Protein AF-A0A7C4IRW7-F1 (afdb_monomer_lite)

Radius of gyration: 34.1 Å; chains: 1; bounding box: 91×68×127 Å

Secondary structure (DSSP, 8-state):
------------------------------PPPPPP------PPPPP------STTHHHHTTTT--S-S-S---------THHHHHHHHHHHTT---------B-PPPTTS-TTHHHHHHHHSB--HHHHHHHHHHHHHHHHTT--STTSEEEEEEES-SSTTTTHHHHHHHHHH---TTTT-EEEEE-SS-EEEEEETTT--EEEEEE-HHHHHHHHS--PPP--TT----HHHHHHHHHHHHHHHHHHHH--GGGSEEEEEEPPPPP---------

pLDDT: mean 70.92, std 27.17, range [29.5, 98.81]

Sequence (278 aa):
MAASLLGRSPRQKTADGGGRDSGLASARVRQPAWPCRARWFRRKPRSGRASFGFDWFVEVLRSNAKYDREASMRTLGLSTAAGWTVFFCGVCLLAGEAKLPDPHYDFEPNDPAWLKQAVQFHGHLGPWAAAGVRLGMAARDAAGTKGYFDLEAIVEGPFAQPPKSCFLDGVQVATGATWGKRNIEWKPADQIVVRVRNLRTGQVAEARPSDELIKLATSFKPKPKVSGAAESSAEEERHDEELEALARKIAHLPAESLGTVILLKPQGPSKNSDHNAR

Structure (mmCIF, N/CA/C/O backbone):
data_AF-A0A7C4IRW7-F1
#
_entry.id   AF-A0A7C4IRW7-F1
#
loop_
_atom_site.group_PDB
_atom_site.id
_atom_site.type_symbol
_atom_site.label_atom_id
_atom_site.label_alt_id
_atom_site.label_comp_id
_atom_site.label_asym_id
_atom_site.label_entity_id
_atom_site.label_seq_id
_atom_site.pdbx_PDB_ins_code
_atom_site.Cartn_x
_atom_site.Cartn_y
_atom_site.Cartn_z
_atom_site.occupancy
_atom_site.B_iso_or_equiv
_atom_site.auth_seq_id
_atom_site.auth_comp_id
_atom_site.auth_asym_id
_atom_site.auth_atom_id
_atom_site.pdbx_PDB_model_num
ATOM 1 N N . MET A 1 1 ? 48.554 40.039 61.291 1.00 38.84 1 MET A N 1
ATOM 2 C CA . MET A 1 1 ? 49.348 40.802 60.302 1.00 38.84 1 MET A CA 1
ATOM 3 C C . MET A 1 1 ? 48.592 40.737 58.980 1.00 38.84 1 MET A C 1
ATOM 5 O O . MET A 1 1 ? 48.296 39.636 58.551 1.00 38.84 1 MET A O 1
ATOM 9 N N . ALA A 1 2 ? 47.903 41.822 58.614 1.00 35.84 2 ALA A N 1
ATOM 10 C CA . ALA A 1 2 ? 48.324 42.815 57.603 1.00 35.84 2 ALA A CA 1
ATOM 11 C C . ALA A 1 2 ? 48.058 42.295 56.169 1.00 35.84 2 ALA A C 1
ATOM 13 O O . ALA A 1 2 ? 48.614 41.283 55.775 1.00 35.84 2 ALA A O 1
ATOM 14 N N . ALA A 1 3 ? 47.006 42.791 55.506 1.00 34.44 3 ALA A N 1
ATOM 15 C CA . ALA A 1 3 ? 47.013 43.936 54.572 1.00 34.44 3 ALA A CA 1
ATOM 16 C C . ALA A 1 3 ? 47.494 43.508 53.161 1.00 34.44 3 ALA A C 1
ATOM 18 O O . ALA A 1 3 ? 48.588 42.991 53.022 1.00 34.44 3 ALA A O 1
ATOM 19 N N . SER A 1 4 ? 46.640 43.488 52.129 1.00 34.62 4 SER A N 1
ATOM 20 C CA . SER A 1 4 ? 46.143 44.627 51.330 1.00 34.62 4 SER A CA 1
ATOM 21 C C . SER A 1 4 ? 47.058 44.949 50.130 1.00 34.62 4 SER A C 1
ATOM 23 O O . SER A 1 4 ? 48.182 45.377 50.351 1.00 34.62 4 SER A O 1
ATOM 25 N N . LEU A 1 5 ? 46.486 44.855 48.908 1.00 37.06 5 LEU A N 1
ATOM 26 C CA . LEU A 1 5 ? 46.692 45.758 47.743 1.00 37.06 5 LEU A CA 1
ATOM 27 C C . LEU A 1 5 ? 48.075 45.704 47.023 1.00 37.06 5 LEU A C 1
ATOM 29 O O . LEU A 1 5 ? 49.097 45.548 47.661 1.00 37.06 5 LEU A O 1
ATOM 33 N N . LEU A 1 6 ? 48.265 45.839 45.699 1.00 37.41 6 LEU A N 1
ATOM 34 C CA . LEU A 1 6 ? 47.516 46.412 44.569 1.00 37.41 6 LEU A CA 1
ATOM 35 C C . LEU A 1 6 ? 48.215 46.026 43.243 1.00 37.41 6 LEU A C 1
ATOM 37 O O . LEU A 1 6 ? 49.437 45.931 43.196 1.00 37.41 6 LEU A O 1
ATOM 41 N N . GLY A 1 7 ? 47.462 45.970 42.140 1.00 30.91 7 GLY A N 1
ATOM 42 C CA . GLY A 1 7 ? 48.000 46.057 40.775 1.00 30.91 7 GLY A CA 1
ATOM 43 C C . GLY A 1 7 ? 46.886 46.247 39.740 1.00 30.91 7 GLY A C 1
ATOM 44 O O . GLY A 1 7 ? 46.095 45.344 39.509 1.00 30.91 7 GLY A O 1
ATOM 45 N N . ARG A 1 8 ? 46.767 47.463 39.198 1.00 34.91 8 ARG A N 1
ATOM 46 C CA . ARG A 1 8 ? 45.608 48.040 38.485 1.00 34.91 8 ARG A CA 1
ATOM 47 C C . ARG A 1 8 ? 45.434 47.615 37.006 1.00 34.91 8 ARG A C 1
ATOM 49 O O . ARG A 1 8 ? 46.408 47.510 36.280 1.00 34.91 8 ARG A O 1
ATOM 56 N N . SER A 1 9 ? 44.150 47.511 36.619 1.00 35.94 9 SER A N 1
ATOM 57 C CA . SER A 1 9 ? 43.397 47.907 35.389 1.00 35.94 9 SER A CA 1
ATOM 58 C C . SER A 1 9 ? 44.135 48.528 34.171 1.00 35.94 9 SER A C 1
ATOM 60 O O . SER A 1 9 ? 45.099 49.263 34.364 1.00 35.94 9 SER A O 1
ATOM 62 N N . PRO A 1 10 ? 43.588 48.397 32.934 1.00 43.66 10 PRO A N 1
ATOM 63 C CA . PRO A 1 10 ? 42.504 49.307 32.523 1.00 43.66 10 PRO A CA 1
ATOM 64 C C . PRO A 1 10 ? 41.285 48.676 31.814 1.00 43.66 10 PRO A C 1
ATOM 66 O O . PRO A 1 10 ? 41.371 47.739 31.027 1.00 43.66 10 PRO A O 1
ATOM 69 N N . ARG A 1 11 ? 40.143 49.315 32.096 1.00 33.69 11 ARG A N 1
ATOM 70 C CA . ARG A 1 11 ? 38.853 49.342 31.384 1.00 33.69 11 ARG A CA 1
ATOM 71 C C . ARG A 1 11 ? 38.954 49.508 29.861 1.00 33.69 11 ARG A C 1
ATOM 73 O O . ARG A 1 11 ? 39.803 50.266 29.408 1.00 33.69 11 ARG A O 1
ATOM 80 N N . GLN A 1 12 ? 37.912 49.015 29.172 1.00 33.47 12 GLN A N 1
ATOM 81 C CA . GLN A 1 12 ? 37.085 49.629 28.094 1.00 33.47 12 GLN A CA 1
ATOM 82 C C . GLN A 1 12 ? 36.662 48.520 27.105 1.00 33.47 12 GLN A C 1
ATOM 84 O O . GLN A 1 12 ? 37.480 47.678 26.782 1.00 33.47 12 GLN A O 1
ATOM 89 N N . LYS A 1 13 ? 35.444 48.397 26.569 1.00 34.59 13 LYS A N 1
ATOM 90 C CA . LYS A 1 13 ? 34.237 49.232 26.483 1.00 34.59 13 LYS A CA 1
ATOM 91 C C . LYS A 1 13 ? 33.052 48.280 26.259 1.00 34.59 13 LYS A C 1
ATOM 93 O O . LYS A 1 13 ? 33.126 47.403 25.406 1.00 34.59 13 LYS A O 1
ATOM 98 N N . THR A 1 14 ? 31.959 48.496 26.977 1.00 34.53 14 THR A N 1
ATOM 99 C CA . THR A 1 14 ? 30.618 48.083 26.554 1.00 34.53 14 THR A CA 1
ATOM 100 C C . THR A 1 14 ? 30.161 49.015 25.434 1.00 34.53 14 THR A C 1
ATOM 102 O O . THR A 1 14 ? 30.273 50.234 25.580 1.00 34.53 14 THR A O 1
ATOM 105 N N . ALA A 1 15 ? 29.644 48.459 24.343 1.00 38.00 15 ALA A N 1
ATOM 106 C CA . ALA A 1 15 ? 28.883 49.197 23.347 1.00 38.00 15 ALA A CA 1
ATOM 107 C C . ALA A 1 15 ? 27.605 48.412 23.039 1.00 38.00 15 ALA A C 1
ATOM 109 O O . ALA A 1 15 ? 27.647 47.342 22.436 1.00 38.00 15 ALA A O 1
ATOM 110 N N . ASP A 1 16 ? 26.495 48.971 23.514 1.00 36.22 16 ASP A N 1
ATOM 111 C CA . ASP A 1 16 ? 25.171 48.831 22.922 1.00 36.22 16 ASP A CA 1
ATOM 112 C C . ASP A 1 16 ? 25.217 49.145 21.425 1.00 36.22 16 ASP A C 1
ATOM 114 O O . ASP A 1 16 ? 25.953 50.039 20.995 1.00 36.22 16 ASP A O 1
ATOM 118 N N . GLY A 1 17 ? 24.345 48.501 20.649 1.00 30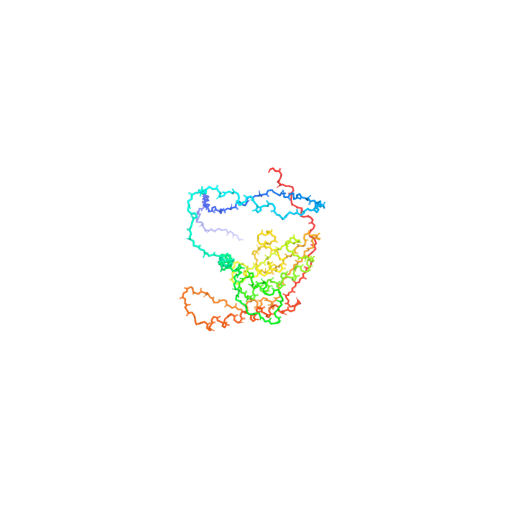.84 17 GLY A N 1
ATOM 119 C CA . GLY A 1 17 ? 23.967 49.053 19.354 1.00 30.84 17 GLY A CA 1
ATOM 120 C C . GLY A 1 17 ? 23.411 48.066 18.343 1.00 30.84 17 GLY A C 1
ATOM 121 O O . GLY A 1 17 ? 24.154 47.515 17.542 1.00 30.84 17 GLY A O 1
ATOM 122 N N . GLY A 1 18 ? 22.081 48.009 18.281 1.00 29.50 18 GLY A N 1
ATOM 123 C CA . GLY A 1 18 ? 21.389 48.194 17.006 1.00 29.50 18 GLY A CA 1
ATOM 124 C C . GLY A 1 18 ? 21.151 46.943 16.174 1.00 29.50 18 GLY A C 1
ATOM 125 O O . GLY A 1 18 ? 22.003 46.502 15.408 1.00 29.50 18 GLY A O 1
ATOM 126 N N . GLY A 1 19 ? 19.912 46.459 16.249 1.00 32.34 19 GLY A N 1
ATOM 127 C CA . GLY A 1 19 ? 19.370 45.499 15.307 1.00 32.34 19 GLY A CA 1
ATOM 128 C C . GLY A 1 19 ? 19.462 45.966 13.856 1.00 32.34 19 GLY A C 1
ATOM 129 O O . GLY A 1 19 ? 19.438 47.157 13.536 1.00 32.34 19 GLY A O 1
ATOM 130 N N . ARG A 1 20 ? 19.519 44.976 12.973 1.00 37.38 20 ARG A N 1
ATOM 131 C CA . ARG A 1 20 ? 19.019 45.073 11.609 1.00 37.38 20 ARG A CA 1
ATOM 132 C C . ARG A 1 20 ? 18.561 43.684 11.191 1.00 37.38 20 ARG A C 1
ATOM 134 O O . ARG A 1 20 ? 19.359 42.827 10.822 1.00 37.38 20 ARG A O 1
ATOM 141 N N . ASP A 1 21 ? 17.251 43.500 11.304 1.00 36.31 21 ASP A N 1
ATOM 142 C CA . ASP A 1 21 ? 16.498 42.466 10.615 1.00 36.31 21 ASP A CA 1
ATOM 143 C C . ASP A 1 21 ? 16.852 42.500 9.125 1.00 36.31 21 ASP A C 1
ATOM 145 O O . ASP A 1 21 ? 16.652 43.506 8.444 1.00 36.31 21 ASP A O 1
ATOM 149 N N . SER A 1 22 ? 17.368 41.389 8.609 1.00 41.16 22 SER A N 1
ATOM 150 C CA . SER A 1 22 ? 17.343 41.096 7.178 1.00 41.16 22 SER A CA 1
ATOM 151 C C . SER A 1 22 ? 16.442 39.885 6.987 1.00 41.16 22 SER A C 1
ATOM 153 O O . SER A 1 22 ? 16.838 38.728 7.107 1.00 41.16 22 SER A O 1
ATOM 155 N N . GLY A 1 23 ? 15.165 40.197 6.775 1.00 32.47 23 GLY A N 1
ATOM 156 C CA . GLY A 1 23 ? 14.131 39.233 6.459 1.00 32.47 23 GLY A CA 1
ATOM 157 C C . GLY A 1 23 ? 14.398 38.561 5.117 1.00 32.47 23 GLY A C 1
ATOM 158 O O . GLY A 1 23 ? 14.362 39.199 4.070 1.00 32.47 23 GLY A O 1
ATOM 159 N N . LEU A 1 24 ? 14.570 37.244 5.152 1.00 35.31 24 LEU A N 1
ATOM 160 C CA . LEU A 1 24 ? 14.193 36.372 4.049 1.00 35.31 24 LEU A CA 1
ATOM 161 C C . LEU A 1 24 ? 12.822 35.800 4.391 1.00 35.31 24 LEU A C 1
ATOM 163 O O . LEU A 1 24 ? 12.669 34.852 5.160 1.00 35.31 24 LEU A O 1
ATOM 167 N N . ALA A 1 25 ? 11.807 36.477 3.860 1.00 33.75 25 ALA A N 1
ATOM 168 C CA . ALA A 1 25 ? 10.415 36.097 3.964 1.00 33.75 25 ALA A CA 1
ATOM 169 C C . ALA A 1 25 ? 10.223 34.681 3.404 1.00 33.75 25 ALA A C 1
ATOM 171 O O . ALA A 1 25 ? 10.315 34.459 2.197 1.00 33.75 25 ALA A O 1
ATOM 172 N N . SER A 1 26 ? 9.914 33.714 4.274 1.00 39.00 26 SER A N 1
ATOM 173 C CA . SER A 1 26 ? 9.347 32.448 3.818 1.00 39.00 26 SER A CA 1
ATOM 174 C C . SER A 1 26 ? 7.994 32.774 3.186 1.00 39.00 26 SER A C 1
ATOM 176 O O . SER A 1 26 ? 7.069 33.198 3.891 1.00 39.00 26 SER A O 1
ATOM 178 N N . ALA A 1 27 ? 7.871 32.604 1.873 1.00 33.44 27 ALA A N 1
ATOM 179 C CA . ALA A 1 27 ? 6.597 32.674 1.177 1.00 33.44 27 ALA A CA 1
ATOM 180 C C . ALA A 1 27 ? 5.713 31.517 1.667 1.00 33.44 27 ALA A C 1
ATOM 182 O O . ALA A 1 27 ? 5.714 30.410 1.136 1.00 33.44 27 ALA A O 1
ATOM 183 N N . ARG A 1 28 ? 4.985 31.768 2.756 1.00 33.44 28 ARG A N 1
ATOM 184 C CA . ARG A 1 28 ? 3.982 30.869 3.309 1.00 33.44 28 ARG A CA 1
ATOM 185 C C . ARG A 1 28 ? 2.784 30.934 2.366 1.00 33.44 28 ARG A C 1
ATOM 187 O O . ARG A 1 28 ? 1.946 31.824 2.490 1.00 33.44 28 ARG A O 1
ATOM 194 N N . VAL A 1 29 ? 2.733 30.027 1.391 1.00 33.06 29 VAL A N 1
ATOM 195 C CA . VAL A 1 29 ? 1.563 29.855 0.521 1.00 33.06 29 VAL A CA 1
ATOM 196 C C . VAL A 1 29 ? 0.383 29.482 1.418 1.00 33.06 29 VAL A C 1
ATOM 198 O O . VAL A 1 29 ? 0.291 28.366 1.928 1.00 33.06 29 VAL A O 1
ATOM 201 N N . ARG A 1 30 ? -0.496 30.453 1.678 1.00 33.44 30 ARG A N 1
ATOM 202 C CA . ARG A 1 30 ? -1.760 30.225 2.377 1.00 33.44 30 ARG A CA 1
ATOM 203 C C . ARG A 1 30 ? -2.659 29.408 1.452 1.00 33.44 30 ARG A C 1
ATOM 205 O O . ARG A 1 30 ? -3.129 29.915 0.440 1.00 33.44 30 ARG A O 1
ATOM 212 N N . GLN A 1 31 ? -2.883 28.149 1.809 1.00 38.34 31 GLN A N 1
ATOM 213 C CA . GLN A 1 31 ? -3.947 27.325 1.238 1.00 38.34 31 GLN A CA 1
ATOM 214 C C . GLN A 1 31 ? -5.297 28.007 1.541 1.00 38.34 31 GLN A C 1
ATOM 216 O O . GLN A 1 31 ? -5.554 28.314 2.710 1.00 38.34 31 GLN A O 1
ATOM 221 N N . PRO A 1 32 ? -6.158 28.285 0.547 1.00 33.59 32 PRO A N 1
ATOM 222 C CA . PRO A 1 32 ? -7.489 28.808 0.821 1.00 33.59 32 PRO A CA 1
ATOM 223 C C . PRO A 1 32 ? -8.333 27.743 1.531 1.00 33.59 32 PRO A C 1
ATOM 225 O O . PRO A 1 32 ? -8.463 26.612 1.060 1.00 33.59 32 PRO A O 1
ATOM 228 N N . ALA A 1 33 ? -8.911 28.114 2.674 1.00 33.56 33 ALA A N 1
ATOM 229 C CA . ALA A 1 33 ? -9.937 27.329 3.344 1.00 33.56 33 ALA A CA 1
ATOM 230 C C . ALA A 1 33 ? -11.210 27.352 2.485 1.00 33.56 33 ALA A C 1
ATOM 232 O O . ALA A 1 33 ? -11.785 28.415 2.255 1.00 33.56 33 ALA A O 1
ATOM 233 N N . TRP A 1 34 ? -11.642 26.188 2.003 1.00 37.38 34 TRP A N 1
ATOM 234 C CA . TRP A 1 34 ? -12.906 26.043 1.280 1.00 37.38 34 TRP A CA 1
ATOM 235 C C . TRP A 1 34 ? -13.983 25.512 2.231 1.00 37.38 34 TRP A C 1
ATOM 237 O O . TRP A 1 34 ? -13.738 24.520 2.922 1.00 37.38 34 TRP A O 1
ATOM 247 N N . PRO A 1 35 ? -15.174 26.133 2.291 1.00 32.69 35 PRO A N 1
ATOM 248 C CA . PRO A 1 35 ? -16.221 25.700 3.201 1.00 32.69 35 PRO A CA 1
ATOM 249 C C . PRO A 1 35 ? -16.811 24.342 2.793 1.00 32.69 35 PRO A C 1
ATOM 251 O O . PRO A 1 35 ? -17.196 24.102 1.648 1.00 32.69 35 PRO A O 1
ATOM 254 N N . CYS A 1 36 ? -16.924 23.460 3.786 1.00 35.06 36 CYS A N 1
ATOM 255 C CA . CYS A 1 36 ? -17.686 22.220 3.743 1.00 35.06 36 CYS A CA 1
ATOM 256 C C . CYS A 1 36 ? -19.170 22.477 3.432 1.00 35.06 36 CYS A C 1
ATOM 258 O O . CYS A 1 36 ? -19.813 23.238 4.155 1.00 35.06 36 CYS A O 1
ATOM 260 N N . ARG A 1 37 ? -19.722 21.752 2.444 1.00 33.22 37 ARG A N 1
ATOM 261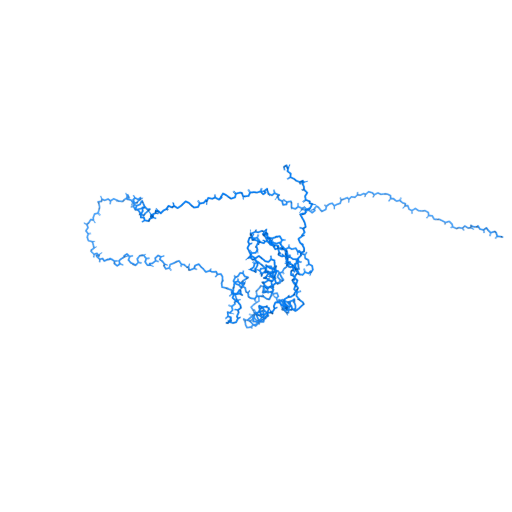 C CA . ARG A 1 37 ? -21.024 21.031 2.460 1.00 33.22 37 ARG A CA 1
ATOM 262 C C . ARG A 1 37 ? -21.490 20.761 1.023 1.00 33.22 37 ARG A C 1
ATOM 264 O O . ARG A 1 37 ? -22.212 21.557 0.436 1.00 33.22 37 ARG A O 1
ATOM 271 N N . ALA A 1 38 ? -21.176 19.584 0.484 1.00 32.22 38 ALA A N 1
ATOM 272 C CA . ALA A 1 38 ? -21.924 19.039 -0.649 1.00 32.22 38 ALA A CA 1
ATOM 273 C C . ALA A 1 38 ? -23.075 18.180 -0.103 1.00 32.22 38 ALA A C 1
ATOM 275 O O . ALA A 1 38 ? -22.904 17.014 0.253 1.00 32.22 38 ALA A O 1
ATOM 276 N N . ARG A 1 39 ? -24.259 18.787 0.029 1.00 31.03 39 ARG A N 1
ATOM 277 C CA . ARG A 1 39 ? -25.505 18.086 0.358 1.00 31.03 39 ARG A CA 1
ATOM 278 C C . ARG A 1 39 ? -26.020 17.425 -0.920 1.00 31.03 39 ARG A C 1
ATOM 280 O O . ARG A 1 39 ? -26.739 18.048 -1.692 1.00 31.03 39 ARG A O 1
ATOM 287 N N . TRP A 1 40 ? -25.635 16.177 -1.166 1.00 32.75 40 TRP A N 1
ATOM 288 C CA . TRP A 1 40 ? -26.143 15.435 -2.319 1.00 32.75 40 TRP A CA 1
ATOM 289 C C . TRP A 1 40 ? -27.613 15.059 -2.105 1.00 32.75 40 TRP A C 1
ATOM 291 O O . TRP A 1 40 ? -27.973 14.357 -1.157 1.00 32.75 40 TRP A O 1
ATOM 301 N N . PHE A 1 41 ? -28.471 15.559 -2.995 1.00 30.97 41 PHE A N 1
ATOM 302 C CA . PHE A 1 41 ? -29.880 15.195 -3.088 1.00 30.97 41 PHE A CA 1
ATOM 303 C C . PHE A 1 41 ? -30.015 13.686 -3.344 1.00 30.97 41 PHE A C 1
ATOM 305 O O . PHE A 1 41 ? -29.703 13.194 -4.426 1.00 30.97 41 PHE A O 1
ATOM 312 N N . ARG A 1 42 ? -30.555 12.946 -2.368 1.00 32.94 42 ARG A N 1
ATOM 313 C CA . ARG A 1 42 ? -31.159 11.630 -2.617 1.00 32.94 42 ARG A CA 1
ATOM 314 C C . ARG A 1 42 ? -32.412 11.834 -3.472 1.00 32.94 42 ARG A C 1
ATOM 316 O O . ARG A 1 42 ? -33.449 12.230 -2.945 1.00 32.94 42 ARG A O 1
ATOM 323 N N . ARG A 1 43 ? -32.361 11.512 -4.765 1.00 32.66 43 ARG A N 1
ATOM 324 C CA . ARG A 1 43 ? -33.575 11.157 -5.517 1.00 32.66 43 ARG A CA 1
ATOM 325 C C . ARG A 1 43 ? -33.758 9.641 -5.443 1.00 32.66 43 ARG A C 1
ATOM 327 O O . ARG A 1 43 ? -32.901 8.889 -5.891 1.00 32.66 43 ARG A O 1
ATOM 334 N N . LYS A 1 44 ? -34.863 9.199 -4.830 1.00 33.88 44 LYS A N 1
ATOM 335 C CA . LYS A 1 44 ? -35.333 7.807 -4.920 1.00 33.88 44 LYS A CA 1
ATOM 336 C C . LYS A 1 44 ? -35.678 7.487 -6.384 1.00 33.88 44 LYS A C 1
ATOM 338 O O . LYS A 1 44 ? -36.254 8.356 -7.043 1.00 33.88 44 LYS A O 1
ATOM 343 N N . PRO A 1 45 ? -35.428 6.264 -6.877 1.00 33.72 45 PRO A N 1
ATOM 344 C CA . PRO A 1 45 ? -35.977 5.842 -8.155 1.00 33.72 45 PRO A CA 1
ATOM 345 C C . PRO A 1 45 ? -37.494 5.663 -8.008 1.00 33.72 45 PRO A C 1
ATOM 347 O O . PRO A 1 45 ? -37.966 4.941 -7.128 1.00 33.72 45 PRO A O 1
ATOM 350 N N . ARG A 1 46 ? -38.266 6.354 -8.852 1.00 33.50 46 ARG A N 1
ATOM 351 C CA . ARG A 1 46 ? -39.676 6.036 -9.090 1.00 33.50 46 ARG A CA 1
ATOM 352 C C . ARG A 1 46 ? -39.716 4.933 -10.143 1.00 33.50 46 ARG A C 1
ATOM 354 O O . ARG A 1 46 ? -39.148 5.084 -11.218 1.00 33.50 46 ARG A O 1
ATOM 361 N N . SER A 1 47 ? -40.374 3.832 -9.810 1.00 43.81 47 SER A N 1
ATOM 362 C CA . SER A 1 47 ? -40.716 2.754 -10.730 1.00 43.81 47 SER A CA 1
ATOM 363 C C . SER A 1 47 ? -41.568 3.292 -11.882 1.00 43.81 47 SER A C 1
ATOM 365 O O . SER A 1 47 ? -42.651 3.826 -11.648 1.00 43.81 47 SER A O 1
ATOM 367 N N . GLY A 1 48 ? -41.087 3.134 -13.111 1.00 33.91 48 GLY A N 1
ATOM 368 C CA . GLY A 1 48 ? -41.805 3.493 -14.329 1.00 33.91 48 GLY A CA 1
ATOM 369 C C . GLY A 1 48 ? -41.152 2.809 -15.521 1.00 33.91 48 GLY A C 1
ATOM 370 O O . GLY A 1 48 ? -40.059 3.177 -15.933 1.00 33.91 48 GLY A O 1
ATOM 371 N N . ARG A 1 49 ? -41.801 1.761 -16.020 1.00 42.12 49 ARG A N 1
ATOM 372 C CA . ARG A 1 49 ? -41.429 1.018 -17.224 1.00 42.12 49 ARG A CA 1
ATOM 373 C C . ARG A 1 49 ? -41.809 1.893 -18.428 1.00 42.12 49 ARG A C 1
ATOM 375 O O . ARG A 1 49 ? -42.987 2.202 -18.564 1.00 42.12 49 ARG A O 1
ATOM 382 N N . ALA A 1 50 ? -40.859 2.304 -19.265 1.00 35.03 50 ALA A N 1
ATOM 383 C CA . ALA A 1 50 ? -41.162 2.914 -20.562 1.00 35.03 50 ALA A CA 1
ATOM 384 C C . ALA A 1 50 ? -40.012 2.679 -21.548 1.00 35.03 50 ALA A C 1
ATOM 386 O O . ALA A 1 50 ? -38.891 3.144 -21.359 1.00 35.03 50 ALA A O 1
ATOM 387 N N . SER A 1 51 ? -40.325 1.904 -22.577 1.00 44.56 51 SER A N 1
ATOM 388 C CA . SER A 1 51 ? -39.528 1.628 -23.763 1.00 44.56 51 SER A CA 1
ATOM 389 C C . SER A 1 51 ? -39.201 2.935 -24.490 1.00 44.56 51 SER A C 1
ATOM 391 O O . SER A 1 51 ? -40.121 3.647 -24.874 1.00 44.56 51 SER A O 1
ATOM 393 N N . PHE A 1 52 ? -37.925 3.256 -24.700 1.00 35.66 52 PHE A N 1
ATOM 394 C CA . PHE A 1 52 ? -37.523 4.377 -25.558 1.00 35.66 52 PHE A CA 1
ATOM 395 C C . PHE A 1 52 ? -36.297 3.986 -26.381 1.00 35.66 52 PHE A C 1
ATOM 397 O O . PHE A 1 52 ? -35.150 4.242 -26.028 1.00 35.66 52 PHE A O 1
ATOM 404 N N . GLY A 1 53 ? -36.576 3.315 -27.490 1.00 43.31 53 GLY A N 1
ATOM 405 C CA . GLY A 1 53 ? -35.659 3.101 -28.593 1.00 43.31 53 GLY A CA 1
ATOM 406 C C . GLY A 1 53 ? -36.499 3.070 -29.857 1.00 43.31 53 GLY A C 1
ATOM 407 O O . GLY A 1 53 ? -37.070 2.029 -30.138 1.00 43.31 53 GLY A O 1
ATOM 408 N N . PHE A 1 54 ? -36.649 4.219 -30.528 1.00 40.78 54 PHE A N 1
ATOM 409 C CA . PHE A 1 54 ? -36.862 4.321 -31.985 1.00 40.78 54 PHE A CA 1
ATOM 410 C C . PHE A 1 54 ? -36.957 5.773 -32.499 1.00 40.78 54 PHE A C 1
ATOM 412 O O . PHE A 1 54 ? -36.645 6.012 -33.660 1.00 40.78 54 PHE A O 1
ATOM 419 N N . ASP A 1 55 ? -37.297 6.760 -31.662 1.00 41.06 55 ASP A N 1
ATOM 420 C CA . ASP A 1 55 ? -37.658 8.100 -32.173 1.00 41.06 55 ASP A CA 1
ATOM 421 C C . ASP A 1 55 ? -36.513 9.112 -32.348 1.00 41.06 55 ASP A C 1
ATOM 423 O O . ASP A 1 55 ? -36.708 10.145 -32.977 1.00 41.06 55 ASP A O 1
ATOM 427 N N . TRP A 1 56 ? -35.289 8.833 -31.886 1.00 37.38 56 TRP A N 1
ATOM 428 C CA . TRP A 1 56 ? -34.164 9.761 -32.109 1.00 37.38 56 TRP A CA 1
ATOM 429 C C . TRP A 1 56 ? -33.511 9.609 -33.499 1.00 37.38 56 TRP A C 1
ATOM 431 O O . TRP A 1 56 ? -32.829 10.511 -33.979 1.00 37.38 56 TRP A O 1
ATOM 441 N N . PHE A 1 57 ? -33.734 8.483 -34.184 1.00 35.84 57 PHE A N 1
ATOM 442 C CA . PHE A 1 57 ? -33.039 8.163 -35.438 1.00 35.84 57 PHE A CA 1
ATOM 443 C C . PHE A 1 57 ? -33.705 8.767 -36.690 1.00 35.84 57 PHE A C 1
ATOM 445 O O . PHE A 1 57 ? -33.059 8.933 -37.723 1.00 35.84 57 PHE A O 1
ATOM 452 N N . VAL A 1 58 ? -34.984 9.149 -36.614 1.00 46.78 58 VAL A N 1
ATOM 453 C CA . VAL A 1 58 ? -35.745 9.656 -37.774 1.00 46.78 58 VAL A CA 1
ATOM 454 C C . VAL A 1 58 ? -35.529 11.161 -38.008 1.00 46.78 58 VAL A C 1
ATOM 456 O O . VAL A 1 58 ? -35.708 11.648 -39.125 1.00 46.78 58 VAL A O 1
ATOM 459 N N . GLU A 1 59 ? -35.077 11.910 -37.000 1.00 37.62 59 GLU A N 1
ATOM 460 C CA . GLU A 1 59 ? -34.955 13.374 -37.079 1.00 37.62 59 GLU A CA 1
ATOM 461 C C . GLU A 1 59 ? -33.623 13.848 -37.690 1.00 37.62 59 GLU A C 1
ATOM 463 O O . GLU A 1 59 ? -33.576 14.870 -38.374 1.00 37.62 59 GLU A O 1
ATOM 468 N N . VAL A 1 60 ? -32.556 13.048 -37.582 1.00 45.47 60 VAL A N 1
ATOM 469 C CA . VAL A 1 60 ? -31.256 13.338 -38.223 1.00 45.47 60 VAL A CA 1
ATOM 470 C C . VAL A 1 60 ? -31.299 13.114 -39.743 1.00 45.47 60 VAL A C 1
ATOM 472 O O . VAL A 1 60 ? -30.591 13.788 -40.490 1.00 45.47 60 VAL A O 1
ATOM 475 N N . LEU A 1 61 ? -32.196 12.254 -40.237 1.00 40.78 61 LEU A N 1
ATOM 476 C CA . LEU A 1 61 ? -32.360 11.996 -41.675 1.00 40.78 61 LEU A CA 1
ATOM 477 C C . LEU A 1 61 ? -33.191 13.061 -42.413 1.00 40.78 61 LEU A C 1
ATOM 479 O O . LEU A 1 61 ? -33.251 13.040 -43.641 1.00 40.78 61 LEU A O 1
ATOM 483 N N . ARG A 1 62 ? -33.804 14.021 -41.704 1.00 42.34 62 ARG A N 1
ATOM 484 C CA . ARG A 1 62 ? -34.578 15.115 -42.323 1.00 42.34 62 ARG A CA 1
ATOM 485 C C . ARG A 1 62 ? -33.795 16.411 -42.543 1.00 42.34 62 ARG A C 1
ATOM 487 O O . ARG A 1 62 ? -34.296 17.282 -43.246 1.00 42.34 62 ARG A O 1
ATOM 494 N N . SER A 1 63 ? -32.571 16.537 -42.024 1.00 43.12 63 SER A N 1
ATOM 495 C CA . SER A 1 63 ? -31.847 17.822 -42.026 1.00 43.12 63 SER A CA 1
ATOM 496 C C . SER A 1 63 ? -30.786 18.003 -43.123 1.00 43.12 63 SER A C 1
ATOM 498 O O . SER A 1 63 ? -30.016 18.951 -43.065 1.00 43.12 63 SER A O 1
ATOM 500 N N . ASN A 1 64 ? -30.747 17.150 -44.156 1.00 38.88 64 ASN A N 1
ATOM 501 C CA . ASN A 1 64 ? -29.847 17.332 -45.312 1.00 38.88 64 ASN A CA 1
ATOM 502 C C . ASN A 1 64 ? -30.535 17.107 -46.672 1.00 38.88 64 ASN A C 1
ATOM 504 O O . ASN A 1 64 ? -29.933 16.622 -47.625 1.00 38.88 64 ASN A O 1
ATOM 508 N N . ALA A 1 65 ? -31.806 17.496 -46.788 1.00 41.62 65 ALA A N 1
ATOM 509 C CA . ALA A 1 65 ? -32.528 17.518 -48.060 1.00 41.62 65 ALA A CA 1
ATOM 510 C C . ALA A 1 65 ? -32.631 18.951 -48.612 1.00 41.62 65 ALA A C 1
ATOM 512 O O . ALA A 1 65 ? -33.703 19.547 -48.670 1.00 41.62 65 ALA A O 1
ATOM 513 N N . LYS A 1 66 ? -31.492 19.507 -49.027 1.00 40.59 66 LYS A N 1
ATOM 514 C CA . LYS A 1 66 ? -31.427 20.553 -50.057 1.00 40.59 66 LYS A CA 1
ATOM 515 C C . LYS A 1 66 ? -30.346 20.158 -51.053 1.00 40.59 66 LYS A C 1
ATOM 517 O O . LYS A 1 66 ? -29.249 20.702 -51.046 1.00 40.59 66 LYS A O 1
ATOM 522 N N . TYR A 1 67 ? -30.661 19.173 -51.881 1.00 36.03 67 TYR A N 1
ATOM 523 C CA . TYR A 1 67 ? -29.995 19.017 -53.162 1.00 36.03 67 TYR A CA 1
ATOM 524 C C . TYR A 1 67 ? -31.023 18.590 -54.203 1.00 36.03 67 TYR A C 1
ATOM 526 O O . TYR A 1 67 ? -31.947 17.826 -53.921 1.00 36.03 67 TYR A O 1
ATOM 534 N N . ASP A 1 68 ? -30.879 19.219 -55.353 1.00 35.12 68 ASP A N 1
ATOM 535 C CA . ASP A 1 68 ? -31.844 19.422 -56.419 1.00 35.12 68 ASP A CA 1
ATOM 536 C C . ASP A 1 68 ? -32.475 18.121 -56.954 1.00 35.12 68 ASP A C 1
ATOM 538 O O . ASP A 1 68 ? -31.776 17.182 -57.342 1.00 35.12 68 ASP A O 1
ATOM 542 N N . ARG A 1 69 ? -33.812 18.065 -56.985 1.00 39.00 69 ARG A N 1
ATOM 543 C CA . ARG A 1 69 ? -34.569 17.056 -57.738 1.00 39.00 69 ARG A CA 1
ATOM 544 C C . ARG A 1 69 ? -34.803 17.641 -59.125 1.00 39.00 69 ARG A C 1
ATOM 546 O O . ARG A 1 69 ? -35.790 18.338 -59.285 1.00 39.00 69 ARG A O 1
ATOM 553 N N . GLU A 1 70 ? -33.918 17.332 -60.072 1.00 39.03 70 GLU A N 1
ATOM 554 C CA . GLU A 1 70 ? -34.179 17.196 -61.522 1.00 39.03 70 GLU A CA 1
ATOM 555 C C . GLU A 1 70 ? -32.880 17.364 -62.324 1.00 39.03 70 GLU A C 1
ATOM 557 O O . GLU A 1 70 ? -32.659 18.347 -63.021 1.00 39.03 70 GLU A O 1
ATOM 562 N N . ALA A 1 71 ? -32.006 16.359 -62.281 1.00 34.12 71 ALA A N 1
ATOM 563 C CA . ALA A 1 71 ? -31.021 16.179 -63.341 1.00 34.12 71 ALA A CA 1
ATOM 564 C C . ALA A 1 71 ? -30.696 14.694 -63.512 1.00 34.12 71 ALA A C 1
ATOM 566 O O . ALA A 1 71 ? -30.002 14.079 -62.711 1.00 34.12 71 ALA A O 1
ATOM 567 N N . SER A 1 72 ? -31.201 14.144 -64.615 1.00 35.25 72 SER A N 1
ATOM 568 C CA . SER A 1 72 ? -30.678 12.955 -65.285 1.00 35.25 72 SER A CA 1
ATOM 569 C C . SER A 1 72 ? -30.780 11.618 -64.536 1.00 35.25 72 SER A C 1
ATOM 571 O O . SER A 1 72 ? -29.801 10.989 -64.142 1.00 35.25 72 SER A O 1
ATOM 573 N N . MET A 1 73 ? -32.003 11.082 -64.490 1.00 38.19 73 MET A N 1
ATOM 574 C CA . MET A 1 73 ? -32.171 9.639 -64.659 1.00 38.19 73 MET A CA 1
ATOM 575 C C . MET A 1 73 ? -31.681 9.261 -66.059 1.00 38.19 73 MET A C 1
ATOM 577 O O . MET A 1 73 ? -32.387 9.530 -67.030 1.00 38.19 73 MET A O 1
ATOM 581 N N . ARG A 1 74 ? -30.511 8.625 -66.157 1.00 43.75 74 ARG A N 1
ATOM 582 C CA . ARG A 1 74 ? -30.219 7.511 -67.079 1.00 43.75 74 ARG A CA 1
ATOM 583 C C . ARG A 1 74 ? -28.774 7.042 -66.903 1.00 43.75 74 ARG A C 1
ATOM 585 O O . ARG A 1 74 ? -27.863 7.839 -66.744 1.00 43.75 74 ARG A O 1
ATOM 592 N N . THR A 1 75 ? -28.634 5.719 -66.971 1.00 43.47 75 THR A N 1
ATOM 593 C CA . THR A 1 75 ? -27.400 4.933 -67.127 1.00 43.47 75 THR A CA 1
ATOM 594 C C . THR A 1 75 ? -26.401 4.963 -65.973 1.00 43.47 75 THR A C 1
ATOM 596 O O . THR A 1 75 ? -25.453 5.734 -65.974 1.00 43.47 75 THR A O 1
ATOM 599 N N . LEU A 1 76 ? -26.558 4.020 -65.044 1.00 38.19 76 LEU A N 1
ATOM 600 C CA . LEU A 1 76 ? -25.628 2.894 -64.878 1.00 38.19 76 LEU A CA 1
ATOM 601 C C . LEU A 1 76 ? -26.225 1.959 -63.824 1.00 38.19 76 LEU A C 1
ATOM 603 O O . LEU A 1 76 ? -26.328 2.287 -62.645 1.00 38.19 76 LEU A O 1
ATOM 607 N N . GLY A 1 77 ? -26.709 0.810 -64.287 1.00 46.03 77 GLY A N 1
ATOM 608 C CA . GLY A 1 77 ? -27.244 -0.221 -63.418 1.00 46.03 77 GLY A CA 1
ATOM 609 C C . GLY A 1 77 ? -26.127 -0.853 -62.604 1.00 46.03 77 GLY A C 1
ATOM 610 O O . GLY A 1 77 ? -25.356 -1.630 -63.144 1.00 46.03 77 GLY A O 1
ATOM 611 N N . LEU A 1 78 ? -26.090 -0.579 -61.305 1.00 39.44 78 LEU A N 1
ATOM 612 C CA . LEU A 1 78 ? -25.529 -1.501 -60.327 1.00 39.44 78 LEU A CA 1
ATOM 613 C C . LEU A 1 78 ? -26.543 -1.676 -59.196 1.00 39.44 78 LEU A C 1
ATOM 615 O O . LEU A 1 78 ? -26.556 -0.979 -58.187 1.00 39.44 78 LEU A O 1
ATOM 619 N N . SER A 1 79 ? -27.420 -2.652 -59.416 1.00 51.50 79 SER A N 1
ATOM 620 C CA . SER A 1 79 ? -27.964 -3.467 -58.339 1.00 51.50 79 SER A CA 1
ATOM 621 C C . SER A 1 79 ? -26.790 -4.060 -57.563 1.00 51.50 79 SER A C 1
ATOM 623 O O . SER A 1 79 ? -25.909 -4.666 -58.167 1.00 51.50 79 SER A O 1
ATOM 625 N N . THR A 1 80 ? -26.741 -3.851 -56.251 1.00 45.72 80 THR A N 1
ATOM 626 C CA . THR A 1 80 ? -26.422 -4.883 -55.253 1.00 45.72 80 THR A CA 1
ATOM 627 C C . THR A 1 80 ? -26.339 -4.239 -53.874 1.00 45.72 80 THR A C 1
ATOM 629 O O . THR A 1 80 ? -25.663 -3.237 -53.652 1.00 45.72 80 THR A O 1
ATOM 632 N N . ALA A 1 81 ? -26.974 -4.890 -52.905 1.00 49.84 81 ALA A N 1
ATOM 633 C CA . ALA A 1 81 ? -26.837 -4.630 -51.475 1.00 49.84 81 ALA A CA 1
ATOM 634 C C . ALA A 1 81 ? -25.381 -4.744 -50.945 1.00 49.84 81 ALA A C 1
ATOM 636 O O . ALA A 1 81 ? -25.146 -4.535 -49.761 1.00 49.84 81 ALA A O 1
ATOM 637 N N . ALA A 1 82 ? -24.403 -5.039 -51.809 1.00 48.19 82 ALA A N 1
ATOM 638 C CA . ALA A 1 82 ? -22.988 -5.192 -51.489 1.00 48.19 82 ALA A CA 1
ATOM 639 C C . ALA A 1 82 ? -22.241 -3.855 -51.310 1.00 48.19 82 ALA A C 1
ATOM 641 O O . ALA A 1 82 ? -21.236 -3.809 -50.605 1.00 48.19 82 ALA A O 1
ATOM 642 N N . GLY A 1 83 ? -22.727 -2.751 -51.893 1.00 42.94 83 GLY A N 1
ATOM 643 C CA . GLY A 1 83 ? -22.049 -1.447 -51.799 1.00 42.94 83 GLY A CA 1
ATOM 644 C C . GLY A 1 83 ? -22.103 -0.805 -50.406 1.00 42.94 83 GLY A C 1
ATOM 645 O O . GLY A 1 83 ? -21.202 -0.064 -50.024 1.00 42.94 83 GLY A O 1
ATOM 646 N N . TRP A 1 84 ? -23.130 -1.125 -49.612 1.00 45.66 84 TRP A N 1
ATOM 647 C CA . TRP A 1 84 ? -23.304 -0.568 -48.265 1.00 45.66 84 TRP A CA 1
ATOM 648 C C . TRP A 1 84 ? -22.575 -1.386 -47.193 1.00 45.66 84 TRP A C 1
ATOM 650 O O . TRP A 1 84 ? -22.160 -0.830 -46.177 1.00 45.66 84 TRP A O 1
ATOM 660 N N . THR A 1 85 ? -22.344 -2.681 -47.431 1.00 47.00 85 THR A N 1
ATOM 661 C CA . THR A 1 85 ? -21.595 -3.548 -46.507 1.00 47.00 85 THR A CA 1
ATOM 662 C C . THR A 1 85 ? -20.115 -3.166 -46.450 1.00 47.00 85 THR A C 1
ATOM 664 O O . THR A 1 85 ? -19.520 -3.183 -45.377 1.00 47.00 85 THR A O 1
ATOM 667 N N . VAL A 1 86 ? -19.527 -2.740 -47.574 1.00 48.75 86 VAL A N 1
ATOM 668 C CA . VAL A 1 86 ? -18.114 -2.326 -47.626 1.00 48.75 86 VAL A CA 1
ATOM 669 C C . VAL A 1 86 ? -17.904 -0.944 -46.987 1.00 48.75 86 VAL A C 1
ATOM 671 O O . VAL A 1 86 ? -16.897 -0.730 -46.315 1.00 48.75 86 VAL A O 1
ATOM 674 N N . PHE A 1 87 ? -18.875 -0.028 -47.093 1.00 43.91 87 PHE A N 1
ATOM 675 C CA . PHE A 1 87 ? -18.755 1.314 -46.504 1.00 43.91 87 PHE A CA 1
ATOM 676 C C . PHE A 1 87 ? -18.966 1.325 -44.978 1.00 43.91 87 PHE A C 1
ATOM 678 O O . PHE A 1 87 ? -18.274 2.053 -44.270 1.00 43.91 87 PHE A O 1
ATOM 685 N N . PHE A 1 88 ? -19.852 0.475 -44.443 1.00 43.84 88 PHE A N 1
ATOM 686 C CA . PHE A 1 88 ? -20.028 0.340 -42.988 1.00 43.84 88 PHE A CA 1
ATOM 687 C C . PHE A 1 88 ? -18.928 -0.495 -42.313 1.00 43.84 88 PHE A C 1
ATOM 689 O O . PHE A 1 88 ? -18.629 -0.269 -41.144 1.00 43.84 88 PHE A O 1
ATOM 696 N N . CYS A 1 89 ? -18.285 -1.421 -43.033 1.00 46.19 89 CYS A N 1
ATOM 697 C CA . CYS A 1 89 ? -17.175 -2.210 -42.489 1.00 46.19 89 CYS A CA 1
ATOM 698 C C . CYS A 1 89 ? -15.859 -1.405 -42.424 1.00 46.19 89 CYS A C 1
ATOM 700 O O . CYS A 1 89 ? -15.076 -1.581 -41.492 1.00 46.19 89 CYS A O 1
ATOM 702 N N . GLY A 1 90 ? -15.647 -0.455 -43.347 1.00 43.00 90 GLY A N 1
ATOM 703 C CA . GLY A 1 90 ? -14.446 0.392 -43.375 1.00 43.00 90 GLY A CA 1
ATOM 704 C C . GLY A 1 90 ? -14.350 1.425 -42.243 1.00 43.00 90 GLY A C 1
ATOM 705 O O . GLY A 1 90 ? -13.248 1.760 -41.818 1.00 43.00 90 GLY A O 1
ATOM 706 N N . VAL A 1 91 ? -15.479 1.902 -41.705 1.00 48.56 91 VAL A N 1
ATOM 707 C CA . VAL A 1 91 ? -15.491 2.897 -40.610 1.00 48.56 91 VAL A CA 1
ATOM 708 C C . VAL A 1 91 ? -15.218 2.261 -39.237 1.00 48.56 91 VAL A C 1
ATOM 710 O O . VAL A 1 91 ? -14.714 2.933 -38.340 1.00 48.56 91 VAL A O 1
ATOM 713 N N . CYS A 1 92 ? -15.472 0.960 -39.062 1.00 47.81 92 CYS A N 1
ATOM 714 C CA . CYS A 1 92 ? -15.224 0.265 -37.791 1.00 47.81 92 CYS A CA 1
ATOM 715 C C . CYS A 1 92 ? -13.759 -0.161 -37.578 1.00 47.81 92 CYS A C 1
ATOM 717 O O . CYS A 1 92 ? -13.376 -0.428 -36.444 1.00 47.81 92 CYS A O 1
ATOM 719 N N . LEU A 1 93 ? -12.933 -0.204 -38.628 1.00 48.09 93 LEU A N 1
ATOM 720 C CA . LEU A 1 93 ? -11.553 -0.719 -38.571 1.00 48.09 93 LEU A CA 1
ATOM 721 C C . LEU A 1 93 ? -10.493 0.305 -38.125 1.00 48.09 93 LEU A C 1
ATOM 723 O O . LEU A 1 93 ? -9.324 -0.048 -38.004 1.00 48.09 93 LEU A O 1
ATOM 727 N N . LEU A 1 94 ? -10.878 1.558 -37.863 1.00 54.38 94 LEU A N 1
ATOM 728 C CA . LEU A 1 94 ? -9.954 2.624 -37.440 1.00 54.38 94 LEU A CA 1
ATOM 729 C C . LEU A 1 94 ? -10.102 3.032 -35.966 1.00 54.38 94 LEU A C 1
ATOM 731 O O . LEU A 1 94 ? -9.404 3.935 -35.505 1.00 54.38 94 LEU A O 1
ATOM 735 N N . ALA A 1 95 ? -10.979 2.375 -35.206 1.00 60.78 95 ALA A N 1
ATOM 736 C CA . ALA A 1 95 ? -11.045 2.565 -33.764 1.00 60.78 95 ALA A CA 1
ATOM 737 C C . ALA A 1 95 ? -9.964 1.699 -33.103 1.00 60.78 95 ALA A C 1
ATOM 739 O O . ALA A 1 95 ? -10.202 0.535 -32.792 1.00 60.78 95 ALA A O 1
ATOM 740 N N . GLY A 1 96 ? -8.762 2.253 -32.922 1.00 65.38 96 GLY A N 1
ATOM 741 C CA . GLY A 1 96 ? -7.747 1.622 -32.077 1.00 65.38 96 GLY A CA 1
ATOM 742 C C . GLY A 1 96 ? -8.350 1.279 -30.712 1.00 65.38 96 GLY A C 1
ATOM 743 O O . GLY A 1 96 ? -9.028 2.115 -30.109 1.00 65.38 96 GLY A O 1
ATOM 744 N N . GLU A 1 97 ? -8.162 0.042 -30.253 1.00 75.69 97 GLU A N 1
ATOM 745 C CA . GLU A 1 97 ? -8.688 -0.403 -28.963 1.00 75.69 97 GLU A CA 1
ATOM 746 C C . GLU A 1 97 ? -8.152 0.505 -27.848 1.00 75.69 97 GLU A C 1
ATOM 748 O O . GLU A 1 97 ? -6.949 0.756 -27.753 1.00 75.69 97 GLU A O 1
ATOM 753 N N . ALA A 1 98 ? -9.042 1.025 -26.999 1.00 84.44 98 ALA A N 1
ATOM 754 C CA . ALA A 1 98 ? -8.636 1.808 -25.839 1.00 84.44 98 ALA A CA 1
ATOM 755 C C . ALA A 1 98 ? -7.879 0.896 -24.855 1.00 84.44 98 ALA A C 1
ATOM 757 O O . ALA A 1 98 ? -8.496 0.158 -24.086 1.00 84.44 98 ALA A O 1
ATOM 758 N N . LYS A 1 99 ? -6.542 0.937 -24.896 1.00 88.19 99 LYS A N 1
ATOM 759 C CA . LYS A 1 99 ? -5.646 0.107 -24.083 1.00 88.19 99 LYS A CA 1
ATOM 760 C C . LYS A 1 99 ? -4.943 0.951 -23.018 1.00 88.19 99 LYS A C 1
ATOM 762 O O . LYS A 1 99 ? -4.531 2.081 -23.277 1.00 88.19 99 LYS A O 1
ATOM 767 N N . LEU A 1 100 ? -4.811 0.403 -21.811 1.00 90.50 100 LEU A N 1
ATOM 768 C CA . LEU A 1 100 ? -3.920 0.962 -20.790 1.00 90.50 100 LEU A CA 1
ATOM 769 C C . LEU A 1 100 ? -2.447 0.756 -21.195 1.00 90.50 100 LEU A C 1
ATOM 771 O O . LEU A 1 100 ? -2.175 -0.084 -22.055 1.00 90.50 100 LEU A O 1
ATOM 775 N N . PRO A 1 101 ? -1.492 1.483 -20.584 1.00 89.12 101 PRO A N 1
ATOM 776 C CA . PRO A 1 101 ? -0.074 1.198 -20.771 1.00 89.12 101 PRO A CA 1
ATOM 777 C C . PRO A 1 101 ? 0.240 -0.262 -20.442 1.00 89.12 101 PRO A C 1
ATOM 779 O O . PRO A 1 101 ? -0.261 -0.778 -19.439 1.00 89.12 101 PRO A O 1
ATOM 782 N N . ASP A 1 102 ? 1.068 -0.895 -21.270 1.00 86.00 102 ASP A N 1
ATOM 783 C CA . ASP A 1 102 ? 1.596 -2.229 -20.996 1.00 86.00 102 ASP A CA 1
ATOM 784 C C . ASP A 1 102 ? 2.586 -2.138 -19.831 1.00 86.00 102 ASP A C 1
ATOM 786 O O . ASP A 1 102 ? 3.596 -1.438 -19.953 1.00 86.00 102 ASP A O 1
ATOM 790 N N . PRO A 1 103 ? 2.296 -2.766 -18.681 1.00 85.31 103 PRO A N 1
ATOM 791 C CA . PRO A 1 103 ? 3.230 -2.748 -17.574 1.00 85.31 103 PRO A CA 1
ATOM 792 C C . PRO A 1 103 ? 4.380 -3.730 -17.824 1.00 85.31 103 PRO A C 1
ATOM 794 O O . PRO A 1 103 ? 4.188 -4.778 -18.440 1.00 85.31 103 PRO A O 1
ATOM 797 N N . HIS A 1 104 ? 5.555 -3.427 -17.276 1.00 75.62 104 HIS A N 1
ATOM 798 C CA . HIS A 1 104 ? 6.664 -4.382 -17.212 1.00 75.62 104 HIS A CA 1
ATOM 799 C C . HIS A 1 104 ? 6.351 -5.426 -16.136 1.00 75.62 104 HIS A C 1
ATOM 801 O O . HIS A 1 104 ? 6.527 -5.153 -14.943 1.00 75.62 104 HIS A O 1
ATOM 807 N N . TYR A 1 105 ? 5.751 -6.542 -16.558 1.00 79.69 105 TYR A N 1
ATOM 808 C CA . TYR A 1 105 ? 5.351 -7.639 -15.684 1.00 79.69 105 TYR A CA 1
ATOM 809 C C . TYR A 1 105 ? 4.966 -8.889 -16.467 1.00 79.69 105 TYR A C 1
ATOM 811 O O . TYR A 1 105 ? 3.962 -8.897 -17.189 1.00 79.69 105 TYR A O 1
ATOM 819 N N . ASP A 1 106 ? 5.692 -9.968 -16.207 1.00 81.88 106 ASP A N 1
ATOM 820 C CA . ASP A 1 106 ? 5.305 -11.304 -16.631 1.00 81.88 106 ASP A CA 1
ATOM 821 C C . ASP A 1 106 ? 4.506 -11.993 -15.521 1.00 81.88 106 ASP A C 1
ATOM 823 O O . ASP A 1 106 ? 4.963 -12.171 -14.389 1.00 81.88 106 ASP A O 1
ATOM 827 N N . PHE A 1 107 ? 3.261 -12.351 -15.834 1.00 83.50 107 PHE A N 1
ATOM 828 C CA . PHE A 1 107 ? 2.379 -13.014 -14.879 1.00 83.50 107 PHE A CA 1
ATOM 829 C C . PHE A 1 107 ? 2.850 -14.445 -14.612 1.00 83.50 107 PHE A C 1
ATOM 831 O O . PHE A 1 107 ? 2.888 -15.270 -15.528 1.00 83.50 107 PHE A O 1
ATOM 838 N N . GLU A 1 108 ? 3.102 -14.769 -13.345 1.00 88.62 108 GLU A N 1
ATOM 839 C CA . GLU A 1 108 ? 3.339 -16.141 -12.909 1.00 88.62 108 GLU A CA 1
ATOM 840 C C . GLU A 1 108 ? 2.051 -16.762 -12.334 1.00 88.62 108 GLU A C 1
ATOM 842 O O . GLU A 1 108 ? 1.299 -16.083 -11.635 1.00 88.62 108 GLU A O 1
ATOM 847 N N . PRO A 1 109 ? 1.778 -18.068 -12.540 1.00 88.75 109 PRO A N 1
ATOM 848 C CA . PRO A 1 109 ? 0.556 -18.716 -12.046 1.00 88.75 109 PRO A CA 1
ATOM 849 C C . PRO A 1 109 ? 0.312 -18.600 -10.536 1.00 88.75 109 PRO A C 1
ATOM 851 O O . PRO A 1 109 ? -0.834 -18.663 -10.094 1.00 88.75 109 PRO A O 1
ATOM 854 N N . ASN A 1 110 ? 1.381 -18.452 -9.751 1.00 91.00 110 ASN A N 1
ATOM 855 C CA . ASN A 1 110 ? 1.306 -18.320 -8.300 1.00 91.00 110 ASN A CA 1
ATOM 856 C C . ASN A 1 110 ? 1.150 -16.866 -7.839 1.00 91.00 110 ASN A C 1
ATOM 858 O O . ASN A 1 110 ? 0.942 -16.640 -6.649 1.00 91.00 110 ASN A O 1
ATOM 862 N N . ASP A 1 111 ? 1.223 -15.885 -8.742 1.00 94.31 111 ASP A N 1
ATOM 863 C CA . ASP A 1 111 ? 1.103 -14.488 -8.355 1.00 94.31 111 ASP A CA 1
ATOM 864 C C . ASP A 1 111 ? -0.274 -14.207 -7.746 1.00 94.31 111 ASP A C 1
ATOM 866 O O . ASP A 1 111 ? -1.317 -14.594 -8.294 1.00 94.31 111 ASP A O 1
ATOM 870 N N . PRO A 1 112 ? -0.324 -13.499 -6.606 1.00 95.00 112 PRO A N 1
ATOM 871 C CA . PRO A 1 112 ? -1.593 -13.207 -5.988 1.00 95.00 112 PRO A CA 1
ATOM 872 C C . PRO A 1 112 ? -2.392 -12.260 -6.883 1.00 95.00 112 PRO A C 1
ATOM 874 O O . PRO A 1 112 ? -1.861 -11.317 -7.466 1.00 95.00 112 PRO A O 1
ATOM 877 N N . ALA A 1 113 ? -3.708 -12.468 -6.929 1.00 92.81 113 ALA A N 1
ATOM 878 C CA . ALA A 1 113 ? -4.588 -11.791 -7.880 1.00 92.81 113 ALA A CA 1
ATOM 879 C C . ALA A 1 113 ? -4.546 -10.255 -7.830 1.00 92.81 113 ALA A C 1
ATOM 881 O O . ALA A 1 113 ? -4.965 -9.649 -8.809 1.00 92.81 113 ALA A O 1
ATOM 882 N N . TRP A 1 114 ? -4.088 -9.653 -6.720 1.00 94.69 114 TRP A N 1
ATOM 883 C CA . TRP A 1 114 ? -3.925 -8.205 -6.534 1.00 94.69 114 TRP A CA 1
ATOM 884 C C . TRP A 1 114 ? -2.648 -7.631 -7.173 1.00 94.69 114 TRP A C 1
ATOM 886 O O . TRP A 1 114 ? -2.552 -6.416 -7.368 1.00 94.69 114 TRP A O 1
ATOM 896 N N . LEU A 1 115 ? -1.650 -8.477 -7.459 1.00 95.50 115 LEU A N 1
ATOM 897 C CA . LEU A 1 115 ? -0.334 -8.042 -7.922 1.00 95.50 115 LEU A CA 1
ATOM 898 C C . LEU A 1 115 ? -0.443 -7.386 -9.293 1.00 95.50 115 LEU A C 1
ATOM 900 O O . LEU A 1 115 ? 0.035 -6.272 -9.483 1.00 95.50 115 LEU A O 1
ATOM 904 N N . LYS A 1 116 ? -1.196 -8.008 -10.204 1.00 93.25 116 LYS A N 1
ATOM 905 C CA . LYS A 1 116 ? -1.449 -7.478 -11.546 1.00 93.25 116 LYS A CA 1
ATOM 906 C C . LYS A 1 116 ? -2.016 -6.054 -11.529 1.00 93.25 116 LYS A C 1
ATOM 908 O O . LYS A 1 116 ? -1.610 -5.230 -12.339 1.00 93.25 116 LYS A O 1
ATOM 913 N N . GLN A 1 117 ? -2.941 -5.733 -10.622 1.00 94.00 117 GLN A N 1
ATOM 914 C CA . GLN A 1 117 ? -3.517 -4.384 -10.527 1.00 94.00 117 GLN A CA 1
ATOM 915 C C . GLN A 1 117 ? -2.523 -3.401 -9.912 1.00 94.00 117 GLN A C 1
ATOM 917 O O . GLN A 1 117 ? -2.483 -2.250 -10.339 1.00 94.00 117 GLN A O 1
ATOM 922 N N . ALA A 1 118 ? -1.716 -3.842 -8.942 1.00 96.38 118 ALA A N 1
ATOM 923 C CA . ALA A 1 118 ? -0.652 -3.017 -8.383 1.00 96.38 118 ALA A CA 1
ATOM 924 C C . ALA A 1 118 ? 0.374 -2.634 -9.457 1.00 96.38 118 ALA A C 1
ATOM 926 O O . ALA A 1 118 ? 0.709 -1.459 -9.589 1.00 96.38 118 ALA A O 1
ATOM 927 N N . VAL A 1 119 ? 0.792 -3.601 -10.276 1.00 95.56 119 VAL A N 1
ATOM 928 C CA . VAL A 1 119 ? 1.710 -3.371 -11.394 1.00 95.56 119 VAL A CA 1
ATOM 929 C C . VAL A 1 119 ? 1.055 -2.508 -12.472 1.00 95.56 119 VAL A C 1
ATOM 931 O O . VAL A 1 119 ? 1.659 -1.539 -12.910 1.00 95.56 119 VAL A O 1
ATOM 934 N N . GLN A 1 120 ? -0.199 -2.765 -12.853 1.00 95.38 120 GLN A N 1
ATOM 935 C CA . GLN A 1 120 ? -0.899 -1.926 -13.833 1.00 95.38 120 GLN A CA 1
ATOM 936 C C . GLN A 1 120 ? -1.022 -0.461 -13.380 1.00 95.38 120 GLN A C 1
ATOM 938 O O . GLN A 1 120 ? -0.974 0.441 -14.215 1.00 95.38 120 GLN A O 1
ATOM 943 N N . PHE A 1 121 ? -1.206 -0.224 -12.077 1.00 96.19 121 PHE A N 1
ATOM 944 C CA . PHE A 1 121 ? -1.270 1.120 -11.501 1.00 96.19 121 PHE A CA 1
ATOM 945 C C . PHE A 1 121 ? 0.107 1.791 -11.442 1.00 96.19 121 PHE A C 1
ATOM 947 O O . PHE A 1 121 ? 0.219 2.979 -11.732 1.00 96.19 121 PHE A O 1
ATOM 954 N N . HIS A 1 122 ? 1.142 1.041 -11.061 1.00 95.62 122 HIS A N 1
ATOM 955 C CA . HIS A 1 122 ? 2.484 1.571 -10.812 1.00 95.62 122 HIS A CA 1
ATOM 956 C C . HIS A 1 122 ? 3.371 1.638 -12.070 1.00 95.62 122 HIS A C 1
ATOM 958 O O . HIS A 1 122 ? 4.270 2.469 -12.158 1.00 95.62 122 HIS A O 1
ATOM 964 N N . GLY A 1 123 ? 3.118 0.769 -13.049 1.00 93.25 123 GLY A N 1
ATOM 965 C CA . GLY A 1 123 ? 3.852 0.626 -14.309 1.00 93.25 123 GLY A CA 1
ATOM 966 C C . GLY A 1 123 ? 4.850 -0.539 -14.348 1.00 93.25 123 GLY A C 1
ATOM 967 O O . GLY A 1 123 ? 5.189 -0.998 -15.435 1.00 93.25 123 GLY A O 1
ATOM 968 N N . HIS A 1 124 ? 5.301 -1.043 -13.196 1.00 92.44 124 HIS A N 1
ATOM 969 C CA . HIS A 1 124 ? 6.207 -2.196 -13.092 1.00 92.44 124 HIS A CA 1
ATOM 970 C C . HIS A 1 124 ? 6.069 -2.899 -11.734 1.00 92.44 124 HIS A C 1
ATOM 972 O O . HIS A 1 124 ? 5.472 -2.360 -10.792 1.00 92.44 124 HIS A O 1
ATOM 978 N N . LEU A 1 125 ? 6.649 -4.094 -11.615 1.00 92.19 125 LEU A N 1
ATOM 979 C CA . LEU A 1 125 ? 6.686 -4.856 -10.372 1.00 92.19 125 LEU A CA 1
ATOM 980 C C . LEU A 1 125 ? 7.893 -4.461 -9.497 1.00 92.19 125 LEU A C 1
ATOM 982 O O . LEU A 1 125 ? 9.006 -4.937 -9.672 1.00 92.19 125 LEU A O 1
ATOM 986 N N . GLY A 1 126 ? 7.658 -3.567 -8.528 1.00 93.06 126 GLY A N 1
ATOM 987 C CA . GLY A 1 126 ? 8.694 -3.031 -7.636 1.00 93.06 126 GLY A CA 1
ATOM 988 C C . GLY A 1 126 ? 8.552 -3.467 -6.164 1.00 93.06 126 GLY A C 1
ATOM 989 O O . GLY A 1 126 ? 7.433 -3.449 -5.633 1.00 93.06 126 GLY A O 1
ATOM 990 N N . PRO A 1 127 ? 9.657 -3.757 -5.438 1.00 96.19 127 PRO A N 1
ATOM 991 C CA . PRO A 1 127 ? 9.617 -4.182 -4.032 1.00 96.19 127 PRO A CA 1
ATOM 992 C C . PRO A 1 127 ? 8.917 -3.188 -3.095 1.00 96.19 127 PRO A C 1
ATOM 994 O O . PRO A 1 127 ? 8.133 -3.583 -2.232 1.00 96.19 127 PRO A O 1
ATOM 997 N N . TRP A 1 128 ? 9.150 -1.885 -3.282 1.00 97.69 128 TRP A N 1
ATOM 998 C CA . TRP A 1 128 ? 8.521 -0.839 -2.469 1.00 97.69 128 TRP A CA 1
ATOM 999 C C . TRP A 1 128 ? 7.012 -0.738 -2.699 1.00 97.69 128 TRP A C 1
ATOM 1001 O O . TRP A 1 128 ? 6.264 -0.607 -1.730 1.00 97.69 128 TRP A O 1
ATOM 1011 N N . ALA A 1 129 ? 6.556 -0.848 -3.950 1.00 97.62 129 ALA A N 1
ATOM 1012 C CA . ALA A 1 129 ? 5.131 -0.864 -4.268 1.00 97.62 129 ALA A CA 1
ATOM 1013 C C . ALA A 1 129 ? 4.454 -2.101 -3.660 1.00 97.62 129 ALA A C 1
ATOM 1015 O O . ALA A 1 129 ? 3.457 -1.964 -2.952 1.00 97.62 129 ALA A O 1
ATOM 1016 N N . ALA A 1 130 ? 5.041 -3.293 -3.828 1.00 97.81 130 ALA A N 1
ATOM 1017 C CA . ALA A 1 130 ? 4.538 -4.525 -3.218 1.00 97.81 130 ALA A CA 1
ATOM 1018 C C . ALA A 1 130 ? 4.464 -4.426 -1.681 1.00 97.81 130 ALA A C 1
ATOM 1020 O O . ALA A 1 130 ? 3.446 -4.791 -1.087 1.00 97.81 130 ALA A O 1
ATOM 1021 N N . ALA A 1 131 ? 5.491 -3.863 -1.033 1.00 98.44 131 ALA A N 1
ATOM 1022 C CA . ALA A 1 131 ? 5.502 -3.637 0.413 1.00 98.44 131 ALA A CA 1
ATOM 1023 C C . ALA A 1 131 ? 4.372 -2.695 0.860 1.00 98.44 131 ALA A C 1
ATOM 1025 O O . ALA A 1 131 ? 3.685 -2.975 1.846 1.00 98.44 131 ALA A O 1
ATOM 1026 N N . GLY A 1 132 ? 4.140 -1.616 0.106 1.00 98.62 132 GLY A N 1
ATOM 1027 C CA . GLY A 1 132 ? 3.033 -0.688 0.331 1.00 98.62 132 GLY A CA 1
ATOM 1028 C C . GLY A 1 132 ? 1.669 -1.362 0.225 1.00 98.62 132 GLY A C 1
ATOM 1029 O O . GLY A 1 132 ? 0.803 -1.127 1.070 1.00 98.62 132 GLY A O 1
ATOM 1030 N N . VAL A 1 133 ? 1.489 -2.251 -0.762 1.00 98.75 133 VAL A N 1
ATOM 1031 C CA . VAL A 1 133 ? 0.238 -3.004 -0.909 1.00 98.75 133 VAL A CA 1
ATOM 1032 C C . VAL A 1 133 ? 0.008 -3.906 0.300 1.00 98.75 133 VAL A C 1
ATOM 1034 O O . VAL A 1 133 ? -1.047 -3.846 0.932 1.00 98.75 133 VAL A O 1
ATOM 1037 N N . ARG A 1 134 ? 1.005 -4.719 0.661 1.00 98.69 134 ARG A N 1
ATOM 1038 C CA . ARG A 1 134 ? 0.891 -5.680 1.767 1.00 98.69 134 ARG A CA 1
ATOM 1039 C C . ARG A 1 134 ? 0.605 -4.982 3.098 1.00 98.69 134 ARG A C 1
ATOM 1041 O O . ARG A 1 134 ? -0.345 -5.353 3.787 1.00 98.69 134 ARG A O 1
ATOM 1048 N N . LEU A 1 135 ? 1.374 -3.945 3.445 1.00 98.69 135 LEU A N 1
ATOM 1049 C CA . LEU A 1 135 ? 1.184 -3.230 4.712 1.00 98.69 135 LEU A CA 1
ATOM 1050 C C . LEU A 1 135 ? -0.122 -2.418 4.723 1.00 98.69 135 LEU A C 1
ATOM 1052 O O . LEU A 1 135 ? -0.813 -2.367 5.741 1.00 98.69 135 LEU A O 1
ATOM 1056 N N . GLY A 1 136 ? -0.501 -1.829 3.584 1.00 98.62 136 GLY A N 1
ATOM 1057 C CA . GLY A 1 136 ? -1.770 -1.122 3.426 1.00 98.62 136 GLY A CA 1
ATOM 1058 C C . GLY A 1 136 ? -2.988 -2.036 3.584 1.00 98.62 136 GLY A C 1
ATOM 1059 O O . GLY A 1 136 ? -3.959 -1.641 4.230 1.00 98.62 136 GLY A O 1
ATOM 1060 N N . MET A 1 137 ? -2.936 -3.264 3.050 1.00 98.69 137 MET A N 1
ATOM 1061 C CA . MET A 1 137 ? -3.998 -4.263 3.220 1.00 98.69 137 MET A CA 1
ATOM 1062 C C . MET A 1 137 ? -4.122 -4.658 4.688 1.00 98.69 137 MET A C 1
ATOM 1064 O O . MET A 1 137 ? -5.223 -4.625 5.228 1.00 98.69 137 MET A O 1
ATOM 1068 N N . ALA A 1 138 ? -2.995 -4.923 5.355 1.00 98.50 138 ALA A N 1
ATOM 1069 C CA . ALA A 1 138 ? -2.980 -5.273 6.771 1.00 98.50 138 ALA A CA 1
ATOM 1070 C C . ALA A 1 138 ? -3.611 -4.171 7.647 1.00 98.50 138 ALA A C 1
ATOM 1072 O O . ALA A 1 138 ? -4.455 -4.461 8.496 1.00 98.50 138 ALA A O 1
ATOM 1073 N N . ALA A 1 139 ? -3.274 -2.899 7.402 1.00 98.56 139 ALA A N 1
ATOM 1074 C CA . ALA A 1 139 ? -3.873 -1.769 8.116 1.00 98.56 139 ALA A CA 1
ATOM 1075 C C . ALA A 1 139 ? -5.375 -1.604 7.812 1.00 98.56 139 ALA A C 1
ATOM 1077 O O . ALA A 1 139 ? -6.176 -1.409 8.727 1.00 98.56 139 ALA A O 1
ATOM 1078 N N . ARG A 1 140 ? -5.777 -1.700 6.536 1.00 98.50 140 ARG A N 1
ATOM 1079 C CA . ARG A 1 140 ? -7.184 -1.613 6.106 1.00 98.50 140 ARG A CA 1
ATOM 1080 C C . ARG A 1 140 ? -8.037 -2.703 6.751 1.00 98.50 140 ARG A C 1
ATOM 1082 O O . ARG A 1 140 ? -9.100 -2.408 7.299 1.00 98.50 140 ARG A O 1
ATOM 1089 N N . ASP A 1 141 ? -7.563 -3.940 6.689 1.00 98.19 141 ASP A N 1
ATOM 1090 C CA . ASP A 1 141 ? -8.294 -5.109 7.164 1.00 98.19 141 ASP A CA 1
ATOM 1091 C C . ASP A 1 141 ? -8.425 -5.070 8.693 1.00 98.19 141 ASP A C 1
ATOM 1093 O O . ASP A 1 141 ? -9.524 -5.263 9.215 1.00 98.19 141 ASP A O 1
ATOM 1097 N N . ALA A 1 142 ? -7.360 -4.693 9.410 1.00 98.19 142 ALA A N 1
ATOM 1098 C CA . ALA A 1 142 ? -7.405 -4.504 10.860 1.00 98.19 142 ALA A CA 1
ATOM 1099 C C . ALA A 1 142 ? -8.344 -3.365 11.290 1.00 98.19 142 ALA A C 1
ATOM 1101 O O . ALA A 1 142 ? -9.040 -3.490 12.295 1.00 98.19 142 ALA A O 1
ATOM 1102 N N . ALA A 1 143 ? -8.424 -2.270 10.526 1.00 98.12 143 ALA A N 1
ATOM 1103 C CA . ALA A 1 143 ? -9.381 -1.191 10.784 1.00 98.12 143 ALA A CA 1
ATOM 1104 C C . ALA A 1 143 ? -10.840 -1.576 10.444 1.00 98.12 143 ALA A C 1
ATOM 1106 O O . ALA A 1 143 ? -11.768 -0.803 10.708 1.00 98.12 143 ALA A O 1
ATOM 1107 N N . GLY A 1 144 ? -11.072 -2.747 9.840 1.00 97.69 144 GLY A N 1
ATOM 1108 C CA . GLY A 1 144 ? -12.405 -3.257 9.519 1.00 97.69 144 GLY A CA 1
ATOM 1109 C C . GLY A 1 144 ? -13.126 -2.472 8.418 1.00 97.69 144 GLY A C 1
ATOM 1110 O O . GLY A 1 144 ? -14.355 -2.386 8.423 1.00 97.69 144 GLY A O 1
ATOM 1111 N N . THR A 1 145 ? -12.383 -1.844 7.504 1.00 97.44 145 THR A N 1
ATOM 1112 C CA . THR A 1 145 ? -12.924 -1.053 6.381 1.00 97.44 145 THR A CA 1
ATOM 1113 C C . THR A 1 145 ? -12.922 -1.863 5.080 1.00 97.44 145 THR A C 1
ATOM 1115 O O . THR A 1 145 ? -12.109 -2.766 4.890 1.00 97.44 145 THR A O 1
ATOM 1118 N N . LYS A 1 146 ? -13.852 -1.550 4.164 1.00 95.94 146 LYS A N 1
ATOM 1119 C CA . LYS A 1 146 ? -13.874 -2.135 2.812 1.00 95.94 146 LYS A CA 1
ATOM 1120 C C . LYS A 1 146 ? -12.991 -1.383 1.811 1.00 95.94 146 LYS A C 1
ATOM 1122 O O . LYS A 1 146 ? -12.768 -1.900 0.719 1.00 95.94 146 LYS A O 1
ATOM 1127 N N . GLY A 1 147 ? -12.488 -0.205 2.168 1.00 97.06 147 GLY A N 1
ATOM 1128 C CA . GLY A 1 147 ? -11.655 0.628 1.316 1.00 97.06 147 GLY A CA 1
ATOM 1129 C C . GLY A 1 147 ? -12.400 1.776 0.638 1.00 97.06 147 GLY A C 1
ATOM 1130 O O . GLY A 1 147 ? -13.611 1.975 0.765 1.00 97.06 147 GLY A O 1
ATOM 1131 N N . TYR A 1 148 ? -11.654 2.517 -0.173 1.00 97.69 148 TYR A N 1
ATOM 1132 C CA . TYR A 1 148 ? -12.140 3.628 -0.989 1.00 97.69 148 TYR A CA 1
ATOM 1133 C C . TYR A 1 148 ? -12.616 4.829 -0.178 1.00 97.69 148 TYR A C 1
ATOM 1135 O O . TYR A 1 148 ? -11.795 5.683 0.109 1.00 97.69 148 TYR A O 1
ATOM 1143 N N . PHE A 1 149 ? -13.909 4.951 0.134 1.00 97.81 149 PHE A N 1
ATOM 1144 C CA . PHE A 1 149 ? -14.504 6.158 0.733 1.00 97.81 149 PHE A CA 1
ATOM 1145 C C . PHE A 1 149 ? -14.856 6.001 2.213 1.00 97.81 149 PHE A C 1
ATOM 1147 O O . PHE A 1 149 ? -15.222 6.981 2.855 1.00 97.81 149 PHE A O 1
ATOM 1154 N N . ASP A 1 150 ? -14.791 4.786 2.759 1.00 97.12 150 ASP A N 1
ATOM 1155 C CA . ASP A 1 150 ? -15.092 4.533 4.171 1.00 97.12 150 ASP A CA 1
ATOM 1156 C C . ASP A 1 150 ? -13.841 4.556 5.062 1.00 97.12 150 ASP A C 1
ATOM 1158 O O . ASP A 1 150 ? -13.902 4.123 6.216 1.00 97.12 150 ASP A O 1
ATOM 1162 N N . LEU A 1 151 ? -12.733 5.103 4.549 1.00 98.31 151 LEU A N 1
ATOM 1163 C CA . LEU A 1 151 ? -11.499 5.281 5.299 1.00 98.31 151 LEU A CA 1
ATOM 1164 C C . LEU A 1 151 ? -10.754 6.582 4.988 1.00 98.31 151 LEU A C 1
ATOM 1166 O O . LEU A 1 151 ? -10.892 7.165 3.908 1.00 98.31 151 LEU A O 1
ATOM 1170 N N . GLU A 1 152 ? -9.912 6.967 5.942 1.00 98.56 152 GLU A N 1
ATOM 1171 C CA . GLU A 1 152 ? -8.790 7.897 5.785 1.00 98.56 152 GLU A CA 1
ATOM 1172 C C . GLU A 1 152 ? -7.482 7.141 6.051 1.00 98.56 152 GLU A C 1
ATOM 1174 O O . GLU A 1 152 ? -7.415 6.330 6.980 1.00 98.56 152 GLU A O 1
ATOM 1179 N N . ALA A 1 153 ? -6.445 7.413 5.259 1.00 98.69 153 ALA A N 1
ATOM 1180 C CA . ALA A 1 153 ? -5.113 6.844 5.423 1.00 98.69 153 ALA A CA 1
ATOM 1181 C C . ALA A 1 153 ? -4.077 7.947 5.689 1.00 98.69 153 ALA A C 1
ATOM 1183 O O . ALA A 1 153 ? -3.979 8.911 4.934 1.00 98.69 153 ALA A O 1
ATOM 1184 N N . ILE A 1 154 ? -3.277 7.793 6.741 1.00 98.75 154 ILE A N 1
ATOM 1185 C CA . ILE A 1 154 ? -2.101 8.629 7.004 1.00 98.75 154 ILE A CA 1
ATOM 1186 C C . ILE A 1 154 ? -0.879 7.729 6.901 1.00 98.75 154 ILE A C 1
ATOM 1188 O O . ILE A 1 154 ? -0.766 6.746 7.634 1.00 98.75 154 ILE A O 1
ATOM 1192 N N . VAL A 1 155 ? 0.029 8.075 5.999 1.00 98.75 155 VAL A N 1
ATOM 1193 C CA . VAL A 1 155 ? 1.290 7.372 5.798 1.00 98.75 155 VAL A CA 1
ATOM 1194 C C . VAL A 1 155 ? 2.424 8.267 6.284 1.00 98.75 155 VAL A C 1
ATOM 1196 O O . VAL A 1 155 ? 2.580 9.389 5.816 1.00 98.75 155 VAL A O 1
ATOM 1199 N N . GLU A 1 156 ? 3.220 7.788 7.226 1.00 98.81 156 GLU A N 1
ATOM 1200 C CA . GLU A 1 156 ? 4.413 8.469 7.732 1.00 98.81 156 GLU A CA 1
ATOM 1201 C C . GLU A 1 156 ? 5.645 7.713 7.223 1.00 98.81 156 GLU A C 1
ATOM 1203 O O . GLU A 1 156 ? 5.611 6.485 7.142 1.00 98.81 156 GLU A O 1
ATOM 1208 N N . GLY A 1 157 ? 6.705 8.421 6.830 1.00 98.25 157 GLY A N 1
ATOM 1209 C CA . GLY A 1 157 ? 7.972 7.789 6.449 1.00 98.25 157 GLY A CA 1
ATOM 1210 C C . GLY A 1 157 ? 8.822 8.594 5.462 1.00 98.25 157 GLY A C 1
ATOM 1211 O O . GLY A 1 157 ? 8.396 9.658 4.990 1.00 98.25 157 GLY A O 1
ATOM 1212 N N . PRO A 1 158 ? 10.027 8.095 5.122 1.00 97.00 158 PRO A N 1
ATOM 1213 C CA . PRO A 1 158 ? 11.008 8.806 4.303 1.00 97.00 158 PRO A CA 1
ATOM 1214 C C . PRO A 1 158 ? 10.720 8.632 2.801 1.00 97.00 158 PRO A C 1
ATOM 1216 O O . PRO A 1 158 ? 11.552 8.134 2.040 1.00 97.00 158 PRO A O 1
ATOM 1219 N N . PHE A 1 159 ? 9.522 9.032 2.369 1.00 97.06 159 PHE A N 1
ATOM 1220 C CA . PHE A 1 159 ? 8.981 8.808 1.020 1.00 97.06 159 PHE A CA 1
ATOM 1221 C C . PHE A 1 159 ? 9.147 10.006 0.075 1.00 97.06 159 PHE A C 1
ATOM 1223 O O . PHE A 1 159 ? 8.344 10.205 -0.829 1.00 97.06 159 PHE A O 1
ATOM 1230 N N . ALA A 1 160 ? 10.197 10.807 0.275 1.00 94.81 160 ALA A N 1
ATOM 1231 C CA . ALA A 1 160 ? 10.413 12.030 -0.498 1.00 94.81 160 ALA A CA 1
ATOM 1232 C C . ALA A 1 160 ? 10.758 11.788 -1.971 1.00 94.81 160 ALA A C 1
ATOM 1234 O O . ALA A 1 160 ? 10.492 12.659 -2.793 1.00 94.81 160 ALA A O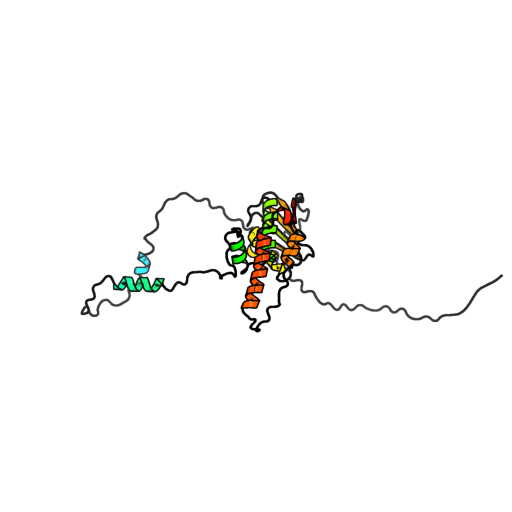 1
ATOM 1235 N N . GLN A 1 161 ? 11.367 10.646 -2.299 1.00 93.75 161 GLN A N 1
ATOM 1236 C CA . GLN A 1 161 ? 11.789 10.303 -3.655 1.00 93.75 161 GLN A CA 1
ATOM 1237 C C . GLN A 1 161 ? 11.685 8.788 -3.904 1.00 93.75 161 GLN A C 1
ATOM 1239 O O . GLN A 1 161 ? 11.756 7.997 -2.947 1.00 93.75 161 GLN A O 1
ATOM 1244 N N . PRO A 1 162 ? 11.567 8.363 -5.175 1.00 92.50 162 PRO A N 1
ATOM 1245 C CA . PRO A 1 162 ? 11.741 6.970 -5.558 1.00 92.50 162 PRO A CA 1
ATOM 1246 C C . PRO A 1 162 ? 13.134 6.451 -5.161 1.00 92.50 162 PRO A C 1
ATOM 1248 O O . PRO A 1 162 ? 14.093 7.224 -5.107 1.00 92.50 162 PRO A O 1
ATOM 1251 N N . PRO A 1 163 ? 13.270 5.149 -4.862 1.00 92.88 163 PRO A N 1
ATOM 1252 C CA . PRO A 1 163 ? 12.239 4.115 -4.968 1.00 92.88 163 PRO A CA 1
ATOM 1253 C C . PRO A 1 163 ? 11.318 4.035 -3.739 1.00 92.88 163 PRO A C 1
ATOM 1255 O O . PRO A 1 163 ? 10.281 3.384 -3.790 1.00 92.88 163 PRO A O 1
ATOM 1258 N N . LYS A 1 164 ? 11.649 4.718 -2.632 1.00 95.88 164 LYS A N 1
ATOM 1259 C CA . LYS A 1 164 ? 10.866 4.632 -1.388 1.00 95.88 164 LYS A CA 1
ATOM 1260 C C . LYS A 1 164 ? 9.441 5.147 -1.576 1.00 95.88 164 LYS A C 1
ATOM 1262 O O . LYS A 1 164 ? 8.504 4.546 -1.063 1.00 95.88 164 LYS A O 1
ATOM 1267 N N . SER A 1 165 ? 9.261 6.234 -2.330 1.00 97.38 165 SER A N 1
ATOM 1268 C CA . SER A 1 165 ? 7.937 6.821 -2.579 1.00 97.38 165 SER A CA 1
ATOM 1269 C C . SER A 1 165 ? 6.960 5.884 -3.296 1.00 97.38 165 SER A C 1
ATOM 1271 O O . SER A 1 165 ? 5.756 6.053 -3.126 1.00 97.38 165 SER A O 1
ATOM 1273 N N . CYS A 1 166 ? 7.440 4.856 -4.010 1.00 97.81 166 CYS A N 1
ATOM 1274 C CA . CYS A 1 166 ? 6.599 3.828 -4.638 1.00 97.81 166 CYS A CA 1
ATOM 1275 C C . CYS A 1 166 ? 5.739 3.066 -3.612 1.00 97.81 166 CYS A C 1
ATOM 1277 O O . CYS A 1 166 ? 4.686 2.528 -3.947 1.00 97.81 166 CYS A O 1
ATOM 1279 N N . PHE A 1 167 ? 6.142 3.069 -2.337 1.00 98.62 167 PHE A N 1
ATOM 1280 C CA . PHE A 1 167 ? 5.333 2.562 -1.231 1.00 98.62 167 PHE A CA 1
ATOM 1281 C C . PHE A 1 167 ? 3.943 3.208 -1.169 1.00 98.62 167 PHE A C 1
ATOM 1283 O O . PHE A 1 167 ? 2.952 2.529 -0.900 1.00 98.62 167 PHE A O 1
ATOM 1290 N N . LEU A 1 168 ? 3.854 4.513 -1.448 1.00 98.69 168 LEU A N 1
ATOM 1291 C CA . LEU A 1 168 ? 2.598 5.260 -1.409 1.00 98.69 168 LEU A CA 1
ATOM 1292 C C . LEU A 1 168 ? 1.613 4.751 -2.469 1.00 98.69 168 LEU A C 1
ATOM 1294 O O . LEU A 1 168 ? 0.424 4.645 -2.179 1.00 98.69 168 LEU A O 1
ATOM 1298 N N . ASP A 1 169 ? 2.093 4.363 -3.652 1.00 98.56 169 ASP A N 1
ATOM 1299 C CA . ASP A 1 169 ? 1.259 3.763 -4.700 1.00 98.56 169 ASP A CA 1
ATOM 1300 C C . ASP A 1 169 ? 0.674 2.428 -4.252 1.00 98.56 169 ASP A C 1
ATOM 1302 O O . ASP A 1 169 ? -0.525 2.187 -4.405 1.00 98.56 169 ASP A O 1
ATOM 1306 N N . GLY A 1 170 ? 1.491 1.602 -3.597 1.00 98.62 170 GLY A N 1
ATOM 1307 C CA . GLY A 1 170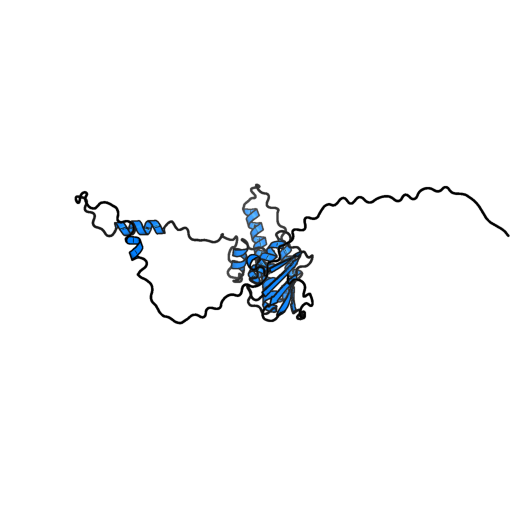 ? 1.024 0.358 -3.002 1.00 98.62 170 GLY A CA 1
ATOM 1308 C C . GLY A 1 170 ? -0.076 0.578 -1.962 1.00 98.62 170 GLY A C 1
ATOM 1309 O O . GLY A 1 170 ? -1.110 -0.092 -1.998 1.00 98.62 170 GLY A O 1
ATOM 1310 N N . VAL A 1 171 ? 0.088 1.568 -1.075 1.00 98.81 171 VAL A N 1
ATOM 1311 C CA . VAL A 1 171 ? -0.948 1.920 -0.089 1.00 98.81 171 VAL A CA 1
ATOM 1312 C C . VAL A 1 171 ? -2.229 2.395 -0.779 1.00 98.81 171 VAL A C 1
ATOM 1314 O O . VAL A 1 171 ? -3.322 2.025 -0.338 1.00 98.81 171 VAL A O 1
ATOM 1317 N N . GLN A 1 172 ? -2.132 3.162 -1.871 1.00 98.81 172 GLN A N 1
ATOM 1318 C CA . GLN A 1 172 ? -3.307 3.589 -2.637 1.00 98.81 172 GLN A CA 1
ATOM 1319 C C . GLN A 1 172 ? -4.071 2.398 -3.226 1.00 98.81 172 GLN A C 1
ATOM 1321 O O . GLN A 1 172 ? -5.295 2.336 -3.101 1.00 98.81 172 GLN A O 1
ATOM 1326 N N . VAL A 1 173 ? -3.365 1.427 -3.812 1.00 98.56 173 VAL A N 1
ATOM 1327 C CA . VAL A 1 173 ? -3.966 0.201 -4.367 1.00 98.56 173 VAL A CA 1
ATOM 1328 C C . VAL A 1 173 ? -4.611 -0.642 -3.267 1.00 98.56 173 VAL A C 1
ATOM 1330 O O . VAL A 1 173 ? -5.745 -1.096 -3.409 1.00 98.56 173 VAL A O 1
ATOM 1333 N N . ALA A 1 174 ? -3.923 -0.815 -2.139 1.00 98.56 174 ALA A N 1
ATOM 1334 C CA . ALA A 1 174 ? -4.412 -1.624 -1.032 1.00 98.56 174 ALA A CA 1
ATOM 1335 C C . ALA A 1 174 ? -5.650 -1.042 -0.353 1.00 98.56 174 ALA A C 1
ATOM 1337 O O . ALA A 1 174 ? -6.604 -1.756 -0.050 1.00 98.56 174 ALA A O 1
ATOM 1338 N N . THR A 1 175 ? -5.630 0.255 -0.071 1.00 98.69 175 THR A N 1
ATOM 1339 C CA . THR A 1 175 ? -6.680 0.911 0.716 1.00 98.69 175 THR A CA 1
ATOM 1340 C C . THR A 1 175 ? -7.796 1.457 -0.167 1.00 98.69 175 THR A C 1
ATOM 1342 O O . THR A 1 175 ? -8.916 1.681 0.289 1.00 98.69 175 THR A O 1
ATOM 1345 N N . GLY A 1 176 ? -7.502 1.715 -1.438 1.00 98.50 176 GLY A N 1
ATOM 1346 C CA . GLY A 1 176 ? -8.344 2.523 -2.295 1.00 98.50 176 GLY A CA 1
ATOM 1347 C C . GLY A 1 176 ? -8.370 3.996 -1.889 1.00 98.50 176 GLY A C 1
ATOM 1348 O O . GLY A 1 176 ? -9.063 4.744 -2.566 1.00 98.50 176 GLY A O 1
ATOM 1349 N N . ALA A 1 177 ? -7.666 4.455 -0.846 1.00 98.62 177 ALA A N 1
ATOM 1350 C CA . ALA A 1 177 ? -7.499 5.882 -0.579 1.00 98.62 177 ALA A CA 1
ATOM 1351 C C . ALA A 1 177 ? -6.493 6.474 -1.559 1.00 98.62 177 ALA A C 1
ATOM 1353 O O . ALA A 1 177 ? -5.472 5.869 -1.847 1.00 98.62 177 ALA A O 1
ATOM 1354 N N . THR A 1 178 ? -6.791 7.640 -2.117 1.00 98.62 178 THR A N 1
ATOM 1355 C CA . THR A 1 178 ? -5.985 8.201 -3.215 1.00 98.62 178 THR A CA 1
ATOM 1356 C C . THR A 1 178 ? -5.872 9.701 -3.089 1.00 98.62 178 THR A C 1
ATOM 1358 O O . THR A 1 178 ? -6.801 10.335 -2.581 1.00 98.62 178 THR A O 1
ATOM 1361 N N . TRP A 1 179 ? -4.821 10.272 -3.669 1.00 98.25 179 TRP A N 1
ATOM 1362 C CA . TRP A 1 179 ? -4.614 11.720 -3.718 1.00 98.25 179 TRP A CA 1
ATOM 1363 C C . TRP A 1 179 ? -5.827 12.473 -4.277 1.00 98.25 179 TRP A C 1
ATOM 1365 O O . TRP A 1 179 ? -6.293 13.438 -3.677 1.00 98.25 179 TRP A O 1
ATOM 1375 N N . GLY A 1 180 ? -6.418 11.974 -5.370 1.00 98.25 180 GLY A N 1
ATOM 1376 C CA . GLY A 1 180 ? -7.599 12.588 -5.990 1.00 98.25 180 GLY A CA 1
ATOM 1377 C C . GLY A 1 180 ? -8.849 12.565 -5.102 1.00 98.25 180 GLY A C 1
ATOM 1378 O O . GLY A 1 180 ? -9.604 13.534 -5.068 1.00 98.25 180 GLY A O 1
ATOM 1379 N N . LYS A 1 181 ? -9.039 11.492 -4.324 1.00 98.31 181 LYS A N 1
ATOM 1380 C CA . LYS A 1 181 ? -10.117 11.390 -3.321 1.00 98.31 181 LYS A CA 1
ATOM 1381 C C . LYS A 1 181 ? -9.827 12.160 -2.032 1.00 98.31 181 LYS A C 1
ATOM 1383 O O . LYS A 1 181 ? -10.730 12.300 -1.213 1.00 98.31 181 LYS A O 1
ATOM 1388 N N . ARG A 1 182 ? -8.602 12.674 -1.868 1.00 98.06 182 ARG A N 1
ATOM 1389 C CA . ARG A 1 182 ? -8.155 13.474 -0.716 1.00 98.06 182 ARG A CA 1
ATOM 1390 C C . ARG A 1 182 ? -8.346 12.773 0.628 1.00 98.06 1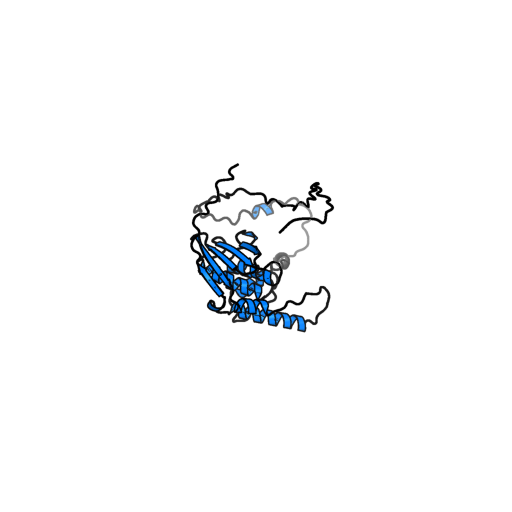82 ARG A C 1
ATOM 1392 O O . ARG A 1 182 ? -8.634 13.414 1.630 1.00 98.06 182 ARG A O 1
ATOM 1399 N N . ASN A 1 183 ? -8.202 11.455 0.635 1.00 98.44 183 ASN A N 1
ATOM 1400 C CA . ASN A 1 183 ? -8.328 10.638 1.837 1.00 98.44 183 ASN A CA 1
ATOM 1401 C C . ASN A 1 183 ? -7.090 9.775 2.106 1.00 98.44 183 ASN A C 1
ATOM 1403 O O . ASN A 1 183 ? -7.153 8.841 2.901 1.00 98.44 183 ASN A O 1
ATOM 1407 N N . ILE A 1 184 ? -5.977 10.103 1.447 1.00 98.62 184 ILE A N 1
ATOM 1408 C CA . ILE A 1 184 ? -4.628 9.691 1.824 1.00 98.62 184 ILE A CA 1
ATOM 1409 C C . ILE A 1 184 ? -3.793 10.949 2.073 1.00 98.62 184 ILE A C 1
ATOM 1411 O O . ILE A 1 184 ? -3.915 11.933 1.341 1.00 98.62 184 ILE A O 1
ATOM 1415 N N . GLU A 1 185 ? -2.956 10.915 3.098 1.00 98.50 185 GLU A N 1
ATOM 1416 C CA . GLU A 1 185 ? -1.981 11.954 3.417 1.00 98.50 185 GLU A CA 1
ATOM 1417 C C . GLU A 1 185 ? -0.622 11.289 3.649 1.00 98.50 185 GLU A C 1
ATOM 1419 O O . GLU A 1 185 ? -0.543 10.283 4.354 1.00 98.50 185 GLU A O 1
ATOM 1424 N N . TRP A 1 186 ? 0.448 11.853 3.084 1.00 98.44 186 TRP A N 1
ATOM 1425 C CA . TRP A 1 186 ? 1.816 11.480 3.441 1.00 98.44 186 TRP A CA 1
ATOM 1426 C C . TRP A 1 186 ? 2.435 12.560 4.328 1.00 98.44 186 TRP A C 1
ATOM 1428 O O . TRP A 1 186 ? 2.355 13.749 4.017 1.00 98.44 186 TRP A O 1
ATOM 1438 N N . LYS A 1 187 ? 3.082 12.135 5.413 1.00 98.38 187 LYS A N 1
ATOM 1439 C CA . LYS A 1 187 ? 3.848 12.983 6.326 1.00 98.38 187 LYS A CA 1
ATOM 1440 C C . LYS A 1 187 ? 5.310 12.527 6.348 1.00 98.38 187 LYS A C 1
ATOM 1442 O O . LYS A 1 187 ? 5.571 11.345 6.587 1.00 98.38 187 LYS A O 1
ATOM 1447 N N . PRO A 1 188 ? 6.277 13.432 6.129 1.00 98.19 188 PRO A N 1
ATOM 1448 C CA . PRO A 1 188 ? 7.686 13.102 6.298 1.00 98.19 188 PRO A CA 1
ATOM 1449 C C . PRO A 1 188 ? 7.968 12.612 7.724 1.00 98.19 188 PRO A C 1
ATOM 1451 O O . PRO A 1 188 ? 7.577 13.263 8.691 1.00 98.19 188 PRO A O 1
ATOM 1454 N N . ALA A 1 189 ? 8.639 11.470 7.841 1.00 98.06 189 ALA A N 1
ATOM 1455 C CA . ALA A 1 189 ? 9.110 10.905 9.103 1.00 98.06 189 ALA A CA 1
ATOM 1456 C C . ALA A 1 189 ? 10.281 9.949 8.842 1.00 98.06 189 ALA A C 1
ATOM 1458 O O . ALA A 1 189 ? 10.463 9.489 7.715 1.00 98.06 189 ALA A O 1
ATOM 1459 N N . ASP A 1 190 ? 11.042 9.605 9.879 1.00 96.50 190 ASP A N 1
ATOM 1460 C CA . ASP A 1 190 ? 12.152 8.650 9.752 1.00 96.50 190 ASP A CA 1
ATOM 1461 C C . ASP A 1 190 ? 11.671 7.193 9.717 1.00 96.50 190 ASP A C 1
ATOM 1463 O O . ASP A 1 190 ? 12.309 6.331 9.113 1.00 96.50 190 ASP A O 1
ATOM 1467 N N . GLN A 1 191 ? 10.524 6.918 10.342 1.00 97.12 191 GLN A N 1
ATOM 1468 C CA . GLN A 1 191 ? 9.941 5.583 10.449 1.00 97.12 191 GLN A CA 1
ATOM 1469 C C . GLN A 1 191 ? 8.695 5.444 9.585 1.00 97.12 191 GLN A C 1
ATOM 1471 O O . GLN A 1 191 ? 7.917 6.386 9.438 1.00 97.12 191 GLN A O 1
ATOM 1476 N N . ILE A 1 192 ? 8.493 4.237 9.055 1.00 98.50 192 ILE A N 1
ATOM 1477 C CA . ILE A 1 192 ? 7.324 3.917 8.242 1.00 98.50 192 ILE A CA 1
ATOM 1478 C C . ILE A 1 192 ? 6.154 3.540 9.145 1.00 98.50 192 ILE A C 1
ATOM 1480 O O . ILE A 1 192 ? 6.235 2.587 9.921 1.00 98.50 192 ILE A O 1
ATOM 1484 N N . VAL A 1 193 ? 5.050 4.267 9.001 1.00 98.69 193 VAL A N 1
ATOM 1485 C CA . VAL A 1 193 ? 3.789 3.990 9.692 1.00 98.69 193 VAL A CA 1
ATOM 1486 C C . VAL A 1 193 ? 2.640 4.157 8.708 1.00 98.69 193 VAL A C 1
ATOM 1488 O O . VAL A 1 193 ? 2.557 5.165 8.014 1.00 98.69 193 VAL A O 1
ATOM 1491 N N . VAL A 1 194 ? 1.723 3.195 8.667 1.00 98.81 194 VAL A N 1
ATOM 1492 C CA . VAL A 1 194 ? 0.460 3.311 7.930 1.00 98.81 194 VAL A CA 1
ATOM 1493 C C . VAL A 1 194 ? -0.678 3.289 8.938 1.00 98.81 194 VAL A C 1
ATOM 1495 O O . VAL A 1 194 ? -0.948 2.260 9.554 1.00 98.81 194 VAL A O 1
ATOM 1498 N N . ARG A 1 195 ? -1.358 4.422 9.115 1.00 98.75 195 ARG A N 1
ATOM 1499 C CA . ARG A 1 195 ? -2.588 4.502 9.905 1.00 98.75 195 ARG A CA 1
ATOM 1500 C C . ARG A 1 195 ? -3.790 4.512 8.985 1.00 98.75 195 ARG A C 1
ATOM 1502 O O . ARG A 1 195 ? -3.881 5.366 8.109 1.00 98.75 195 ARG A O 1
ATOM 1509 N N . VAL A 1 196 ? -4.734 3.615 9.231 1.00 98.81 196 VAL A N 1
ATOM 1510 C CA . VAL A 1 196 ? -6.030 3.598 8.553 1.00 98.81 196 VAL A CA 1
ATOM 1511 C C . VAL A 1 196 ? -7.123 3.813 9.582 1.00 98.81 196 VAL A C 1
ATOM 1513 O O . VAL A 1 196 ? -7.227 3.075 10.560 1.00 98.81 196 VAL A O 1
ATOM 1516 N N . ARG A 1 197 ? -7.955 4.827 9.353 1.00 98.44 197 ARG A N 1
ATOM 1517 C CA . ARG A 1 197 ? -9.140 5.117 10.155 1.00 98.44 197 ARG A CA 1
ATOM 1518 C C . ARG A 1 197 ? -10.385 4.725 9.386 1.00 98.44 197 ARG A C 1
ATOM 1520 O O . ARG A 1 197 ? -10.636 5.257 8.312 1.00 98.44 197 ARG A O 1
ATOM 1527 N N . ASN A 1 198 ? -11.202 3.865 9.973 1.00 98.31 198 ASN A N 1
ATOM 1528 C CA . ASN A 1 198 ? -12.530 3.546 9.479 1.00 98.31 198 ASN A CA 1
ATOM 1529 C C . ASN A 1 198 ? -13.502 4.673 9.843 1.00 98.31 198 ASN A C 1
ATOM 1531 O O . ASN A 1 198 ? -13.774 4.930 11.017 1.00 98.31 198 ASN A O 1
ATOM 1535 N N . LEU A 1 199 ? -14.052 5.345 8.835 1.00 96.69 199 LEU A N 1
ATOM 1536 C CA . LEU A 1 199 ? -14.939 6.495 9.027 1.00 96.69 199 LEU A CA 1
ATOM 1537 C C . LEU A 1 199 ? -16.334 6.111 9.531 1.00 96.69 199 LEU A C 1
ATOM 1539 O O . LEU A 1 199 ? -17.075 6.975 9.995 1.00 96.69 199 LEU A O 1
ATOM 1543 N N . ARG A 1 200 ? -16.704 4.828 9.449 1.00 95.62 200 ARG A N 1
ATOM 1544 C CA . ARG A 1 200 ? -18.001 4.326 9.923 1.00 95.62 200 ARG A CA 1
ATOM 1545 C C . ARG A 1 200 ? -17.979 3.987 11.406 1.00 95.62 200 ARG A C 1
ATOM 1547 O O . ARG A 1 200 ? -18.946 4.271 12.102 1.00 95.62 200 ARG A O 1
ATOM 1554 N N . THR A 1 201 ? -16.899 3.367 11.873 1.00 95.94 201 THR A N 1
ATOM 1555 C CA . THR A 1 201 ? -16.777 2.881 13.259 1.00 95.94 201 THR A CA 1
ATOM 1556 C C . THR A 1 201 ? -15.904 3.781 14.129 1.00 95.94 201 THR A C 1
ATOM 1558 O O . THR A 1 201 ? -15.948 3.684 15.351 1.00 95.94 201 THR A O 1
ATOM 1561 N N . GLY A 1 202 ? -15.089 4.645 13.517 1.00 95.62 202 GLY A N 1
ATOM 1562 C CA . GLY A 1 202 ? -14.056 5.418 14.202 1.00 95.62 202 GLY A CA 1
ATOM 1563 C C . GLY A 1 202 ? -12.828 4.594 14.599 1.00 95.62 202 GLY A C 1
ATOM 1564 O O . GLY A 1 202 ? -11.903 5.155 15.184 1.00 95.62 202 GLY A O 1
ATOM 1565 N N . GLN A 1 203 ? -12.798 3.294 14.287 1.00 97.00 203 GLN A N 1
ATOM 1566 C CA . GLN A 1 203 ? -11.671 2.419 14.590 1.00 97.00 203 GLN A CA 1
ATOM 1567 C C . GLN A 1 203 ? -10.438 2.832 13.789 1.00 97.00 203 GLN A C 1
ATOM 1569 O O . GLN A 1 203 ? -10.536 3.154 12.606 1.00 97.00 203 GLN A O 1
ATOM 1574 N N . VAL A 1 204 ? -9.276 2.814 14.437 1.00 98.31 204 VAL A N 1
ATOM 1575 C CA . VAL A 1 204 ? -8.000 3.148 13.807 1.00 98.31 204 VAL A CA 1
ATOM 1576 C C . VAL A 1 204 ? -7.057 1.970 13.971 1.00 98.31 204 VAL A C 1
ATOM 1578 O O . VAL A 1 204 ? -6.838 1.516 15.093 1.00 98.31 204 VAL A O 1
ATOM 1581 N N . ALA A 1 205 ? -6.496 1.495 12.866 1.00 98.50 205 ALA A N 1
ATOM 1582 C CA . ALA A 1 205 ? -5.389 0.555 12.871 1.00 98.50 205 ALA A CA 1
ATOM 1583 C C . ALA A 1 205 ? -4.100 1.278 12.491 1.00 98.50 205 ALA A C 1
ATOM 1585 O O . ALA A 1 205 ? -4.096 2.143 11.615 1.00 98.50 205 ALA A O 1
ATOM 1586 N N . GLU A 1 206 ? -3.011 0.911 13.147 1.00 98.62 206 GLU A N 1
ATOM 1587 C CA . GLU A 1 206 ? -1.667 1.384 12.859 1.00 98.62 206 GLU A CA 1
ATOM 1588 C C . GLU A 1 206 ? -0.791 0.182 12.521 1.00 98.62 206 GLU A C 1
ATOM 1590 O O . GLU A 1 206 ? -0.653 -0.729 13.336 1.00 98.62 206 GLU A O 1
ATOM 1595 N N . ALA A 1 207 ? -0.216 0.187 11.322 1.00 98.62 207 ALA A N 1
ATOM 1596 C CA . ALA A 1 207 ? 0.705 -0.831 10.851 1.00 98.62 207 ALA A CA 1
ATOM 1597 C C . ALA A 1 207 ? 2.123 -0.262 10.739 1.00 98.62 207 ALA A C 1
ATOM 1599 O O . ALA A 1 207 ? 2.328 0.810 10.162 1.00 98.62 207 ALA A O 1
ATOM 1600 N N . ARG A 1 208 ? 3.104 -0.997 11.265 1.00 98.62 208 ARG A N 1
ATOM 1601 C CA . ARG A 1 208 ? 4.537 -0.734 11.088 1.00 98.62 208 ARG A CA 1
ATOM 1602 C C . ARG A 1 208 ? 5.197 -1.947 10.447 1.00 98.62 208 ARG A C 1
ATOM 1604 O O . ARG A 1 208 ? 4.912 -3.059 10.891 1.00 98.62 208 ARG A O 1
ATOM 1611 N N . PRO A 1 209 ? 6.068 -1.758 9.446 1.00 98.38 209 PRO A N 1
ATOM 1612 C CA . PRO A 1 209 ? 6.739 -2.867 8.788 1.00 98.38 209 PRO A CA 1
ATOM 1613 C C . PRO A 1 209 ? 7.745 -3.545 9.726 1.00 98.38 209 PRO A C 1
ATOM 1615 O O . PRO A 1 209 ? 8.307 -2.902 10.612 1.00 98.38 209 PRO A O 1
ATOM 1618 N N . SER A 1 210 ? 7.976 -4.840 9.520 1.00 98.12 210 SER A N 1
ATOM 1619 C CA . SER A 1 210 ? 9.069 -5.583 10.152 1.00 98.12 210 SER A CA 1
ATOM 1620 C C . SER A 1 210 ? 10.418 -5.220 9.528 1.00 98.12 210 SER A C 1
ATOM 1622 O O . SER A 1 210 ? 10.492 -4.762 8.383 1.00 98.12 210 SER A O 1
ATOM 1624 N N . ASP A 1 211 ? 11.501 -5.520 10.242 1.00 97.06 211 ASP A N 1
ATOM 1625 C CA . ASP A 1 211 ? 12.856 -5.407 9.695 1.00 97.06 211 ASP A CA 1
ATOM 1626 C C . ASP A 1 211 ? 13.054 -6.303 8.463 1.00 97.06 211 ASP A C 1
ATOM 1628 O O . ASP A 1 211 ? 13.763 -5.923 7.533 1.00 97.06 211 ASP A O 1
ATOM 1632 N N . GLU A 1 212 ? 12.398 -7.469 8.415 1.00 96.38 212 GLU A N 1
ATOM 1633 C CA . GLU A 1 212 ? 12.424 -8.363 7.253 1.00 96.38 212 GLU A CA 1
ATOM 1634 C C . GLU A 1 212 ? 11.813 -7.692 6.018 1.00 96.38 212 GLU A C 1
ATOM 1636 O O . GLU A 1 212 ? 12.430 -7.686 4.950 1.00 96.38 212 GLU A O 1
ATOM 1641 N N . LEU A 1 213 ? 10.637 -7.074 6.166 1.00 97.06 213 LEU A N 1
ATOM 1642 C CA . LEU A 1 213 ? 9.970 -6.376 5.071 1.00 97.06 213 LEU A CA 1
ATOM 1643 C C . LEU A 1 213 ? 10.808 -5.188 4.579 1.00 97.06 213 LEU A C 1
ATOM 1645 O O . LEU A 1 213 ? 10.981 -5.015 3.371 1.00 97.06 213 LEU A O 1
ATOM 1649 N N . ILE A 1 214 ? 11.379 -4.400 5.498 1.00 96.81 214 ILE A N 1
ATOM 1650 C CA . ILE A 1 214 ? 12.271 -3.286 5.147 1.00 96.81 214 ILE A CA 1
ATOM 1651 C C . ILE A 1 214 ? 13.525 -3.787 4.439 1.00 96.81 214 ILE A C 1
ATOM 1653 O O . ILE A 1 214 ? 13.922 -3.215 3.421 1.00 96.81 214 ILE A O 1
ATOM 1657 N N . LYS A 1 215 ? 14.138 -4.865 4.934 1.00 95.69 215 LYS A N 1
ATOM 1658 C CA . LYS A 1 215 ? 15.313 -5.472 4.311 1.00 95.69 215 LYS A CA 1
ATOM 1659 C C . LYS A 1 215 ? 14.999 -5.908 2.887 1.00 95.69 215 LYS A C 1
ATOM 1661 O O . LYS A 1 215 ? 15.757 -5.572 1.985 1.00 95.69 215 LYS A O 1
ATOM 1666 N N . LEU A 1 216 ? 13.879 -6.590 2.655 1.00 95.00 216 LEU A N 1
ATOM 1667 C CA . LEU A 1 216 ? 13.483 -7.018 1.311 1.00 95.00 216 LEU A CA 1
ATOM 1668 C C . LEU A 1 216 ? 13.229 -5.826 0.379 1.00 95.00 216 LEU A C 1
ATOM 1670 O O . LEU A 1 216 ? 13.733 -5.817 -0.740 1.00 95.00 216 LEU A O 1
ATOM 1674 N N . ALA A 1 217 ? 12.541 -4.785 0.855 1.00 93.88 217 ALA A N 1
ATOM 1675 C CA . ALA A 1 217 ? 12.269 -3.584 0.061 1.00 93.88 217 ALA A CA 1
ATOM 1676 C C . ALA A 1 217 ? 13.531 -2.758 -0.264 1.00 93.88 217 ALA A C 1
ATOM 1678 O O . ALA A 1 217 ? 13.577 -2.061 -1.275 1.00 93.88 217 ALA A O 1
ATOM 1679 N N . THR A 1 218 ? 14.562 -2.823 0.584 1.00 93.06 218 THR A N 1
ATOM 1680 C CA . THR A 1 218 ? 15.821 -2.064 0.431 1.00 93.06 218 THR A CA 1
ATOM 1681 C C . THR A 1 218 ? 16.983 -2.874 -0.131 1.00 93.06 218 THR A C 1
ATOM 1683 O O . THR A 1 218 ? 18.031 -2.295 -0.411 1.00 93.06 218 THR A O 1
ATOM 1686 N N . SER A 1 219 ? 16.817 -4.190 -0.307 1.00 87.44 219 SER A N 1
ATOM 1687 C CA . SER A 1 219 ? 17.881 -5.086 -0.788 1.00 87.44 219 SER A CA 1
ATOM 1688 C C . SER A 1 219 ? 18.410 -4.672 -2.159 1.00 87.44 219 SER A C 1
ATOM 1690 O O . SER A 1 219 ? 19.568 -4.932 -2.477 1.00 87.44 219 SER A O 1
ATOM 1692 N N . PHE A 1 220 ? 17.584 -3.977 -2.936 1.00 76.62 220 PHE A N 1
ATOM 1693 C CA . PHE A 1 220 ? 17.947 -3.484 -4.244 1.00 76.62 220 PHE A CA 1
ATOM 1694 C C . PHE A 1 220 ? 18.457 -2.039 -4.220 1.00 76.62 220 PHE A C 1
ATOM 1696 O O . PHE A 1 220 ? 17.787 -1.135 -3.710 1.00 76.62 220 PHE A O 1
ATOM 1703 N N . LYS A 1 221 ? 19.629 -1.803 -4.820 1.00 68.50 221 LYS A N 1
ATOM 1704 C CA . LYS A 1 221 ? 20.181 -0.458 -5.021 1.00 68.50 221 LYS A CA 1
ATOM 1705 C C . LYS A 1 221 ? 19.848 0.011 -6.439 1.00 68.50 221 LYS A C 1
ATOM 1707 O O . LYS A 1 221 ? 20.399 -0.555 -7.378 1.00 68.50 221 LYS A O 1
ATOM 1712 N N . PRO A 1 222 ? 19.001 1.039 -6.615 1.00 62.84 222 PRO A N 1
ATOM 1713 C CA . PRO A 1 222 ? 18.697 1.544 -7.945 1.00 62.84 222 PRO A CA 1
ATOM 1714 C C . PRO A 1 222 ? 19.966 2.108 -8.588 1.00 62.84 222 PRO A C 1
ATOM 1716 O O . PRO A 1 222 ? 20.654 2.940 -7.986 1.00 62.84 222 PRO A O 1
ATOM 1719 N N . LYS A 1 223 ? 20.265 1.682 -9.816 1.00 58.28 223 LYS A N 1
ATOM 1720 C CA . LYS A 1 223 ? 21.226 2.396 -10.657 1.00 58.28 223 LYS A CA 1
ATOM 1721 C C . LYS A 1 223 ? 20.572 3.697 -11.147 1.00 58.28 223 LYS A C 1
ATOM 1723 O O . LYS A 1 223 ? 19.391 3.685 -11.506 1.00 58.28 223 LYS A O 1
ATOM 1728 N N . PRO A 1 224 ? 21.279 4.840 -11.148 1.00 54.59 224 PRO A N 1
ATOM 1729 C CA . PRO A 1 224 ? 20.756 6.039 -11.788 1.00 54.59 224 PRO A CA 1
ATOM 1730 C C . PRO A 1 224 ? 20.575 5.747 -13.282 1.00 54.59 224 PRO A C 1
ATOM 1732 O O . PRO A 1 224 ? 21.554 5.440 -13.954 1.00 54.59 224 PRO A O 1
ATOM 1735 N N . LYS A 1 225 ? 19.341 5.837 -13.805 1.00 51.31 225 LYS A N 1
ATOM 1736 C CA . LYS A 1 225 ? 19.099 5.779 -15.255 1.00 51.31 225 LYS A CA 1
ATOM 1737 C C . LYS A 1 225 ? 19.804 6.969 -15.898 1.00 51.31 225 LYS A C 1
ATOM 1739 O O . LYS A 1 225 ? 19.308 8.095 -15.845 1.00 51.31 225 LYS A O 1
ATOM 1744 N N . VAL A 1 226 ? 20.991 6.737 -16.450 1.00 46.75 226 VAL A N 1
ATOM 1745 C CA . VAL A 1 226 ? 21.734 7.758 -17.183 1.00 46.75 226 VAL A CA 1
ATOM 1746 C C . VAL A 1 226 ? 21.011 7.950 -18.511 1.00 46.75 226 VAL A C 1
ATOM 1748 O O . VAL A 1 226 ? 20.993 7.054 -19.349 1.00 46.75 226 VAL A O 1
ATOM 1751 N N . SER A 1 227 ? 20.357 9.096 -18.699 1.00 40.44 227 SER A N 1
ATOM 1752 C CA . SER A 1 227 ? 19.700 9.421 -19.965 1.00 40.44 227 SER A CA 1
ATOM 1753 C C . SER A 1 227 ? 20.739 9.421 -21.097 1.00 40.44 227 SER A C 1
ATOM 1755 O O . SER A 1 227 ? 21.517 10.367 -21.215 1.00 40.44 227 SER A O 1
ATOM 1757 N N . GLY A 1 228 ? 20.764 8.369 -21.918 1.00 49.62 228 GLY A N 1
ATOM 1758 C CA . GLY A 1 228 ? 21.547 8.319 -23.158 1.00 49.62 228 GLY A CA 1
ATOM 1759 C C . GLY A 1 228 ? 22.702 7.317 -23.221 1.00 49.62 228 GLY A C 1
ATOM 1760 O O . GLY A 1 228 ? 23.397 7.310 -24.233 1.00 49.62 228 GLY A O 1
ATOM 1761 N N . ALA A 1 229 ? 22.915 6.465 -22.215 1.00 45.12 229 ALA A N 1
ATOM 1762 C CA . ALA A 1 229 ? 23.816 5.323 -22.368 1.00 45.12 229 ALA A CA 1
ATOM 1763 C C . ALA A 1 229 ? 23.001 4.107 -22.824 1.00 45.12 229 ALA A C 1
ATOM 1765 O O . ALA A 1 229 ? 22.080 3.691 -22.131 1.00 45.12 229 ALA A O 1
ATOM 1766 N N . ALA A 1 230 ? 23.318 3.568 -24.002 1.00 49.78 230 ALA A N 1
ATOM 1767 C CA . ALA A 1 230 ? 22.830 2.263 -24.422 1.00 49.78 230 ALA A CA 1
ATOM 1768 C C . ALA A 1 230 ? 23.528 1.205 -23.556 1.00 49.78 230 ALA A C 1
ATOM 1770 O O . ALA A 1 230 ? 24.620 0.745 -23.892 1.00 49.78 230 ALA A O 1
ATOM 1771 N N . GLU A 1 231 ? 22.946 0.888 -22.399 1.00 53.09 231 GLU A N 1
ATOM 1772 C CA . GLU A 1 231 ? 23.304 -0.330 -21.680 1.00 53.09 231 GLU A CA 1
ATOM 1773 C C . GLU A 1 231 ? 22.874 -1.534 -22.531 1.00 53.09 231 GLU A C 1
ATOM 1775 O O . GLU A 1 231 ? 21.946 -1.460 -23.344 1.00 53.09 231 GLU A O 1
ATOM 1780 N N . SER A 1 232 ? 23.601 -2.647 -22.421 1.00 55.31 232 SER A N 1
ATOM 1781 C CA . SER A 1 232 ? 23.190 -3.867 -23.112 1.00 55.31 232 SER A CA 1
ATOM 1782 C C . SER A 1 232 ? 21.847 -4.315 -22.540 1.00 55.31 232 SER A C 1
ATOM 1784 O O . SER A 1 232 ? 21.746 -4.456 -21.321 1.00 55.31 232 SER A O 1
ATOM 1786 N N . SER A 1 233 ? 20.860 -4.598 -23.394 1.00 62.00 233 SER A N 1
ATOM 1787 C CA . SER A 1 233 ? 19.518 -5.042 -22.975 1.00 62.00 233 SER A CA 1
ATOM 1788 C C . SER A 1 233 ? 19.559 -6.179 -21.947 1.00 62.00 233 SER A C 1
ATOM 1790 O O . SER A 1 233 ? 18.795 -6.177 -20.996 1.00 62.00 233 SER A O 1
ATOM 1792 N N . ALA A 1 234 ? 20.537 -7.085 -22.057 1.00 62.75 234 ALA A N 1
ATOM 1793 C CA . ALA A 1 234 ? 20.724 -8.202 -21.134 1.00 62.75 234 ALA A CA 1
ATOM 1794 C C . ALA A 1 234 ? 21.111 -7.798 -19.694 1.00 62.75 234 ALA A C 1
ATOM 1796 O O . ALA A 1 234 ? 20.904 -8.572 -18.763 1.00 62.75 234 ALA A O 1
ATOM 1797 N N . GLU A 1 235 ? 21.747 -6.642 -19.485 1.00 60.41 235 GLU A N 1
ATOM 1798 C CA . GLU A 1 235 ? 22.056 -6.125 -18.141 1.00 60.41 235 GLU A CA 1
ATOM 1799 C C . GLU A 1 235 ? 20.848 -5.444 -17.500 1.00 60.41 235 GLU A C 1
ATOM 1801 O O . GLU A 1 235 ? 20.637 -5.606 -16.297 1.00 60.41 235 GLU A O 1
ATOM 1806 N N . GLU A 1 236 ? 20.056 -4.732 -18.303 1.00 61.97 236 GLU A N 1
ATOM 1807 C CA . GLU A 1 236 ? 18.785 -4.137 -17.882 1.00 61.97 236 GLU A CA 1
ATOM 1808 C C . GLU A 1 236 ? 17.750 -5.228 -17.553 1.00 61.97 236 GLU A C 1
ATOM 1810 O O . GLU A 1 236 ? 17.138 -5.188 -16.490 1.00 61.97 236 GLU A O 1
ATOM 1815 N N . GLU A 1 237 ? 17.640 -6.268 -18.386 1.00 64.44 237 GLU A N 1
ATOM 1816 C CA . GLU A 1 237 ? 16.750 -7.419 -18.164 1.00 64.44 237 GLU A CA 1
ATOM 1817 C C . GLU A 1 237 ? 17.059 -8.143 -16.840 1.00 64.44 237 GLU A C 1
ATOM 1819 O O . GLU A 1 237 ? 16.164 -8.335 -16.021 1.00 64.44 237 GLU A O 1
ATOM 1824 N N . ARG A 1 238 ? 18.332 -8.466 -16.554 1.00 66.06 238 ARG A N 1
ATOM 1825 C CA . ARG A 1 238 ? 18.719 -9.111 -15.277 1.00 66.06 238 ARG A CA 1
ATOM 1826 C C . ARG A 1 238 ? 18.415 -8.246 -14.053 1.00 66.06 238 ARG A C 1
ATOM 1828 O O . ARG A 1 238 ? 18.081 -8.759 -12.987 1.00 66.06 238 ARG A O 1
ATOM 1835 N N . HIS A 1 239 ? 18.580 -6.934 -14.188 1.00 74.19 239 HIS A N 1
ATOM 1836 C CA . HIS A 1 239 ? 18.298 -5.973 -13.125 1.00 74.19 239 HIS A CA 1
ATOM 1837 C C . HIS A 1 239 ? 16.799 -5.948 -12.786 1.00 74.19 239 HIS A C 1
ATOM 1839 O O . HIS A 1 239 ? 16.430 -5.860 -11.611 1.00 74.19 239 HIS A O 1
ATOM 1845 N N . ASP A 1 240 ? 15.944 -6.068 -13.799 1.00 77.56 240 ASP A N 1
ATOM 1846 C CA . ASP A 1 240 ? 14.496 -6.115 -13.626 1.00 77.56 240 ASP A CA 1
ATOM 1847 C C . ASP A 1 240 ? 14.035 -7.476 -13.068 1.00 77.56 240 ASP A C 1
ATOM 1849 O O . ASP A 1 240 ? 13.241 -7.501 -12.128 1.00 77.56 240 ASP A O 1
ATOM 1853 N N . GLU A 1 241 ? 14.620 -8.597 -13.505 1.00 83.00 241 GLU A N 1
ATOM 1854 C CA . GLU A 1 241 ? 14.345 -9.934 -12.942 1.00 83.00 241 GLU A CA 1
ATOM 1855 C C . GLU A 1 241 ? 14.602 -10.010 -11.422 1.00 83.00 241 GLU A C 1
ATOM 1857 O O . GLU A 1 241 ? 13.791 -10.554 -10.664 1.00 83.00 241 GLU A O 1
ATOM 1862 N N . GLU A 1 242 ? 15.710 -9.435 -10.939 1.00 85.44 242 GLU A N 1
ATOM 1863 C CA . GLU A 1 242 ? 16.028 -9.398 -9.503 1.00 85.44 242 GLU A CA 1
ATOM 1864 C C . GLU A 1 242 ? 15.014 -8.564 -8.700 1.00 85.44 242 GLU A C 1
ATOM 1866 O O . GLU A 1 242 ? 14.616 -8.944 -7.588 1.00 85.44 242 GLU A O 1
ATOM 1871 N N . LEU A 1 243 ? 14.576 -7.429 -9.257 1.00 86.19 243 LEU A N 1
ATOM 1872 C CA . LEU A 1 243 ? 13.550 -6.568 -8.666 1.00 86.19 243 LEU A CA 1
ATOM 1873 C C . LEU A 1 243 ? 12.209 -7.293 -8.557 1.00 86.19 243 LEU A C 1
ATOM 1875 O O . LEU A 1 243 ? 11.573 -7.257 -7.494 1.00 86.19 243 LEU A O 1
ATOM 1879 N N . GLU A 1 244 ? 11.807 -7.973 -9.628 1.00 90.44 244 GLU A N 1
ATOM 1880 C CA . GLU A 1 244 ? 10.576 -8.747 -9.665 1.00 90.44 244 GLU A CA 1
ATOM 1881 C C . GLU A 1 244 ? 10.603 -9.893 -8.654 1.00 90.44 244 GLU A C 1
ATOM 1883 O O . GLU A 1 244 ? 9.650 -10.059 -7.890 1.00 90.44 244 GLU A O 1
ATOM 1888 N N . ALA A 1 245 ? 11.712 -10.631 -8.563 1.00 92.19 245 ALA A N 1
ATOM 1889 C CA . ALA A 1 245 ? 11.860 -11.729 -7.612 1.00 92.19 245 ALA A CA 1
ATOM 1890 C C . ALA A 1 245 ? 11.719 -11.255 -6.153 1.00 92.19 245 ALA A C 1
ATOM 1892 O O . ALA A 1 245 ? 11.024 -11.881 -5.343 1.00 92.19 245 ALA A O 1
ATOM 1893 N N . LEU A 1 246 ? 12.326 -10.113 -5.804 1.00 94.12 246 LEU A N 1
ATOM 1894 C CA . LEU A 1 246 ? 12.168 -9.501 -4.481 1.00 94.12 246 LEU A CA 1
ATOM 1895 C C . LEU A 1 246 ? 10.720 -9.065 -4.226 1.00 94.12 246 LEU A C 1
ATOM 1897 O O . LEU A 1 246 ? 10.188 -9.284 -3.133 1.00 94.12 246 LEU A O 1
ATOM 1901 N N . ALA A 1 247 ? 10.063 -8.477 -5.223 1.00 94.88 247 ALA A N 1
ATOM 1902 C CA . ALA A 1 247 ? 8.674 -8.056 -5.114 1.00 94.88 247 ALA A CA 1
ATOM 1903 C C . ALA A 1 247 ? 7.708 -9.249 -4.987 1.00 94.88 247 ALA A C 1
ATOM 1905 O O . ALA A 1 247 ? 6.816 -9.202 -4.137 1.00 94.88 247 ALA A O 1
ATOM 1906 N N . ARG A 1 248 ? 7.912 -10.347 -5.734 1.00 95.00 248 ARG A N 1
ATOM 1907 C CA . ARG A 1 248 ? 7.145 -11.601 -5.592 1.00 95.00 248 ARG A CA 1
ATOM 1908 C C . ARG A 1 248 ? 7.368 -12.230 -4.223 1.00 95.00 248 ARG A C 1
ATOM 1910 O O . ARG A 1 248 ? 6.405 -12.672 -3.593 1.00 95.00 248 ARG A O 1
ATOM 1917 N N . LYS A 1 249 ? 8.596 -12.193 -3.695 1.00 96.25 249 LYS A N 1
ATOM 1918 C CA . LYS A 1 249 ? 8.872 -12.626 -2.318 1.00 96.25 249 LYS A CA 1
ATOM 1919 C C . LYS A 1 249 ? 8.080 -11.801 -1.302 1.00 96.25 249 LYS A C 1
ATOM 1921 O O . LYS A 1 249 ? 7.463 -12.376 -0.412 1.00 96.25 249 LYS A O 1
ATOM 1926 N N . ILE A 1 250 ? 8.032 -10.475 -1.461 1.00 97.31 250 ILE A N 1
ATOM 1927 C CA . ILE A 1 250 ? 7.212 -9.601 -0.608 1.00 97.31 250 ILE A CA 1
ATOM 1928 C C . ILE A 1 250 ? 5.717 -9.911 -0.756 1.00 97.31 250 ILE A C 1
ATOM 1930 O O . ILE A 1 250 ? 4.992 -9.944 0.240 1.00 97.31 250 ILE A O 1
ATOM 1934 N N . ALA A 1 251 ? 5.250 -10.167 -1.979 1.00 97.06 251 ALA A N 1
ATOM 1935 C CA . ALA A 1 251 ? 3.853 -10.476 -2.259 1.00 97.06 251 ALA A CA 1
ATOM 1936 C C . ALA A 1 251 ? 3.367 -11.737 -1.517 1.00 97.06 251 ALA A C 1
ATOM 1938 O O . ALA A 1 251 ? 2.214 -11.778 -1.076 1.00 97.06 251 ALA A O 1
ATOM 1939 N N . HIS A 1 252 ? 4.265 -12.709 -1.329 1.00 96.44 252 HIS A N 1
ATOM 1940 C CA . HIS A 1 252 ? 4.018 -13.986 -0.656 1.00 96.44 252 HIS A CA 1
ATOM 1941 C C . HIS A 1 252 ? 4.420 -14.023 0.827 1.00 96.44 252 HIS A C 1
ATOM 1943 O O . HIS A 1 252 ? 4.160 -15.030 1.484 1.00 96.44 252 HIS A O 1
ATOM 1949 N N . LEU A 1 253 ? 5.021 -12.959 1.379 1.00 96.25 253 LEU A N 1
ATOM 1950 C CA . LEU A 1 253 ? 5.348 -12.893 2.812 1.00 96.25 253 LEU A CA 1
ATOM 1951 C C . LEU A 1 253 ? 4.096 -13.170 3.649 1.00 96.25 253 LEU A C 1
ATOM 1953 O O . LEU A 1 253 ? 3.084 -12.507 3.417 1.00 96.25 253 LEU A O 1
ATOM 1957 N N . PRO A 1 254 ? 4.131 -14.067 4.643 1.00 95.38 254 PRO A N 1
ATOM 1958 C CA . PRO A 1 254 ? 2.974 -14.316 5.491 1.00 95.38 254 PRO A CA 1
ATOM 1959 C C . PRO A 1 254 ? 2.651 -13.078 6.348 1.00 95.38 254 PRO A C 1
ATOM 1961 O O . PRO A 1 254 ? 3.496 -12.201 6.546 1.00 95.38 254 PRO A O 1
ATOM 1964 N N . ALA A 1 255 ? 1.402 -12.955 6.805 1.00 91.19 255 ALA A N 1
ATOM 1965 C CA . ALA A 1 255 ? 0.905 -11.726 7.435 1.00 91.19 255 ALA A CA 1
ATOM 1966 C C . ALA A 1 255 ? 1.688 -11.360 8.709 1.00 91.19 255 ALA A C 1
ATOM 1968 O O . ALA A 1 255 ? 1.974 -10.188 8.946 1.00 91.19 255 ALA A O 1
ATOM 1969 N N . GLU A 1 256 ? 2.089 -12.367 9.480 1.00 91.50 256 GLU A N 1
ATOM 1970 C CA . GLU A 1 256 ? 2.905 -12.264 10.688 1.00 91.50 256 GLU A CA 1
ATOM 1971 C C . GLU A 1 256 ? 4.319 -11.718 10.432 1.00 91.50 256 GLU A C 1
ATOM 1973 O O . GLU A 1 256 ? 4.888 -11.066 11.305 1.00 91.50 256 GLU A O 1
ATOM 1978 N N . SER A 1 257 ? 4.865 -11.915 9.228 1.00 94.69 257 SER A N 1
ATOM 1979 C CA . SER A 1 257 ? 6.185 -11.403 8.840 1.00 94.69 257 SER A CA 1
ATOM 1980 C C . SER A 1 257 ? 6.136 -9.976 8.298 1.00 94.69 257 SER A C 1
ATOM 1982 O O . SER A 1 257 ? 7.184 -9.353 8.136 1.00 94.69 257 SER A O 1
ATOM 1984 N N . LEU A 1 258 ? 4.952 -9.419 8.016 1.00 95.19 258 LEU A N 1
ATOM 1985 C CA . LEU A 1 258 ? 4.839 -8.060 7.471 1.00 95.19 258 LEU A CA 1
ATOM 1986 C C . LEU A 1 258 ? 5.238 -6.992 8.485 1.00 95.19 258 LEU A C 1
ATOM 1988 O O . LEU A 1 258 ? 5.748 -5.944 8.091 1.00 95.19 258 LEU A O 1
ATOM 1992 N N . GLY A 1 259 ? 5.007 -7.249 9.772 1.00 95.25 259 GLY A N 1
ATOM 1993 C CA . GLY A 1 259 ? 5.270 -6.310 10.851 1.00 95.25 259 GLY A CA 1
ATOM 1994 C C . GLY A 1 259 ? 4.186 -6.314 11.916 1.00 95.25 259 GLY A C 1
ATOM 1995 O O . GLY A 1 259 ? 3.474 -7.295 12.111 1.00 95.25 259 GLY A O 1
ATOM 1996 N N . THR A 1 260 ? 4.076 -5.202 12.634 1.00 97.38 260 THR A N 1
ATOM 1997 C CA . THR A 1 260 ? 3.113 -5.062 13.731 1.00 97.38 260 THR A CA 1
ATOM 1998 C C . THR A 1 260 ? 1.885 -4.306 13.257 1.00 97.38 260 THR A C 1
ATOM 2000 O O . THR A 1 260 ? 2.005 -3.288 12.579 1.00 97.38 260 THR A O 1
ATOM 2003 N N . VAL A 1 261 ? 0.701 -4.789 13.634 1.00 97.50 261 VAL A N 1
ATOM 2004 C CA . VAL A 1 261 ? -0.568 -4.093 13.409 1.00 97.50 261 VAL A CA 1
ATOM 2005 C C . VAL A 1 261 ? -1.300 -3.997 14.735 1.00 97.50 261 VAL A C 1
ATOM 2007 O O . VAL A 1 261 ? -1.588 -5.011 15.366 1.00 97.50 261 VAL A O 1
ATOM 2010 N N . ILE A 1 262 ? -1.586 -2.773 15.168 1.00 97.50 262 ILE A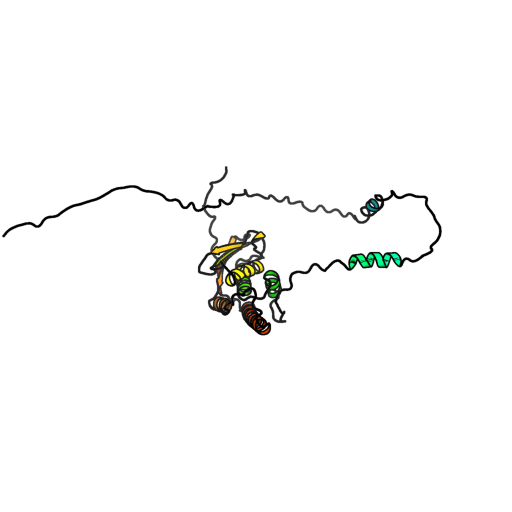 N 1
ATOM 2011 C CA . ILE A 1 262 ? -2.269 -2.508 16.434 1.00 97.50 262 ILE A CA 1
ATOM 2012 C C . ILE A 1 262 ? -3.526 -1.680 16.205 1.00 97.50 262 ILE A C 1
ATOM 2014 O O . ILE A 1 262 ? -3.573 -0.807 15.340 1.00 97.50 262 ILE A O 1
ATOM 2018 N N . LEU A 1 263 ? -4.545 -1.929 17.022 1.00 97.31 263 LEU A N 1
ATOM 2019 C CA . LEU A 1 263 ? -5.721 -1.074 17.100 1.00 97.31 263 LEU A CA 1
ATOM 2020 C C . LEU A 1 263 ? -5.450 0.060 18.084 1.00 97.31 263 LEU A C 1
ATOM 2022 O O . LEU A 1 263 ? -5.153 -0.177 19.256 1.00 97.31 263 LEU A O 1
ATOM 2026 N N . LEU A 1 264 ? -5.575 1.299 17.620 1.00 94.00 264 LEU A N 1
ATOM 2027 C CA . LEU A 1 264 ? -5.482 2.461 18.490 1.00 94.00 264 LEU A CA 1
ATOM 2028 C C . LEU A 1 264 ? -6.821 2.680 19.191 1.00 94.00 264 LEU A C 1
ATOM 2030 O O . LEU A 1 264 ? -7.897 2.505 18.610 1.00 94.00 264 LEU A O 1
ATOM 2034 N N . LYS A 1 265 ? -6.757 3.099 20.458 1.00 83.12 265 LYS A N 1
ATOM 2035 C CA . LYS A 1 265 ? -7.954 3.523 21.188 1.00 83.12 265 LYS A CA 1
ATOM 2036 C C . LYS A 1 265 ? -8.590 4.704 20.443 1.00 83.12 265 LYS A C 1
ATOM 2038 O O . LYS A 1 265 ? -7.843 5.583 20.002 1.00 83.12 265 LYS A O 1
ATOM 2043 N N . PRO A 1 266 ? -9.930 4.763 20.321 1.00 67.12 266 PRO A N 1
ATOM 2044 C CA . PRO A 1 266 ? -10.597 5.923 19.751 1.00 67.12 266 PRO A CA 1
ATOM 2045 C C . PRO A 1 266 ? -10.127 7.161 20.505 1.00 67.12 266 PRO A C 1
ATOM 2047 O O . PRO A 1 266 ? -10.324 7.266 21.718 1.00 67.12 266 PRO A O 1
ATOM 2050 N N . GLN A 1 267 ? -9.468 8.085 19.809 1.00 57.31 267 GLN A N 1
ATOM 2051 C CA . GLN A 1 267 ? -9.264 9.399 20.390 1.00 57.31 267 GLN A CA 1
ATOM 2052 C C . GLN A 1 267 ? -10.662 10.001 20.525 1.00 57.31 267 GLN A C 1
ATOM 2054 O O . GLN A 1 267 ? -11.411 10.063 19.546 1.00 57.31 267 GLN A O 1
ATOM 2059 N N . GLY A 1 268 ? -11.049 10.355 21.756 1.00 51.28 268 GLY A N 1
ATOM 2060 C CA . GLY A 1 268 ? -12.286 11.091 22.003 1.00 51.28 268 GLY A CA 1
ATOM 2061 C C . GLY A 1 268 ? -12.353 12.327 21.098 1.00 51.28 268 GLY A C 1
ATOM 2062 O O . GLY A 1 268 ? -11.323 12.737 20.556 1.00 51.28 268 GLY A O 1
ATOM 2063 N N . PRO A 1 269 ? -13.543 12.917 20.893 1.00 45.41 269 PRO A N 1
ATOM 2064 C CA . PRO A 1 269 ? -13.690 14.061 20.002 1.00 45.41 269 PRO A CA 1
ATOM 2065 C C . PRO A 1 269 ? -12.608 15.097 20.310 1.00 45.41 269 PRO A C 1
ATOM 2067 O O . PRO A 1 269 ? -12.466 15.530 21.456 1.00 45.41 269 PRO A O 1
ATOM 2070 N N . SER A 1 270 ? -11.812 15.425 19.289 1.00 44.47 270 SER A N 1
ATOM 2071 C CA . SER A 1 270 ? -10.770 16.441 19.374 1.00 44.47 270 SER A CA 1
ATOM 2072 C C . SER A 1 270 ? -11.394 17.722 19.923 1.00 44.47 270 SER A C 1
ATOM 2074 O O . SER A 1 270 ? -12.241 18.340 19.279 1.00 44.47 270 SER A O 1
ATOM 2076 N N . LYS A 1 271 ? -11.021 18.094 21.151 1.00 44.62 271 LYS A N 1
ATOM 2077 C CA . LYS A 1 271 ? -11.339 19.401 21.723 1.00 44.62 271 LYS A CA 1
ATOM 2078 C C . LYS A 1 271 ? -10.391 20.417 21.094 1.00 44.62 271 LYS A C 1
ATOM 2080 O O . LYS A 1 271 ? -9.385 20.750 21.697 1.00 44.62 271 LYS A O 1
ATOM 2085 N N . ASN A 1 272 ? -10.687 20.835 19.870 1.00 43.31 272 ASN A N 1
ATOM 2086 C CA . ASN A 1 272 ? -10.140 22.015 19.199 1.00 43.31 272 ASN A CA 1
ATOM 2087 C C . ASN A 1 272 ? -11.039 22.272 17.985 1.00 43.31 272 ASN A C 1
ATOM 2089 O O . ASN A 1 272 ? -11.147 21.410 17.122 1.00 43.31 272 ASN A O 1
ATOM 2093 N N . SER A 1 273 ? -11.711 23.392 17.784 1.00 45.88 273 SER A N 1
ATOM 2094 C CA . SER A 1 273 ? -12.046 24.569 18.578 1.00 45.88 273 SER A CA 1
ATOM 2095 C C . SER A 1 273 ? -13.115 25.240 17.720 1.00 45.88 273 SER A C 1
ATOM 2097 O O . SER A 1 273 ? -12.894 25.426 16.518 1.00 45.88 273 SER A O 1
ATOM 2099 N N . ASP A 1 274 ? -14.254 25.605 18.299 1.00 46.00 274 ASP A N 1
ATOM 2100 C CA . ASP A 1 274 ? -15.048 26.711 17.774 1.00 46.00 274 ASP A CA 1
ATOM 2101 C C . ASP A 1 274 ? -14.077 27.862 17.536 1.00 46.00 274 ASP A C 1
ATOM 2103 O O . ASP A 1 274 ? -13.576 28.371 18.520 1.00 46.00 274 ASP A O 1
ATOM 2107 N N . HIS A 1 275 ? -13.708 28.174 16.291 1.00 48.31 275 HIS A N 1
ATOM 2108 C CA . HIS A 1 275 ? -13.059 29.410 15.819 1.00 48.31 275 HIS A CA 1
ATOM 2109 C C . HIS A 1 275 ? -12.819 29.273 14.302 1.00 48.31 275 HIS A C 1
ATOM 2111 O O . HIS A 1 275 ? -11.686 29.177 13.849 1.00 48.31 275 HIS A O 1
ATOM 2117 N N . ASN A 1 276 ? -13.893 29.200 13.507 1.00 41.50 276 ASN A N 1
ATOM 2118 C CA . ASN A 1 276 ? -14.061 30.088 12.349 1.00 41.50 276 ASN A CA 1
ATOM 2119 C C . ASN A 1 276 ? -15.471 29.926 11.757 1.00 41.50 276 ASN A C 1
ATOM 2121 O O . ASN A 1 276 ? -15.713 29.126 10.856 1.00 41.50 276 ASN A O 1
ATOM 2125 N N . ALA A 1 277 ? -16.413 30.690 12.300 1.00 42.59 277 ALA A N 1
ATOM 2126 C CA . ALA A 1 277 ? -17.642 31.049 11.612 1.00 42.59 277 ALA A CA 1
ATOM 2127 C C . ALA A 1 277 ? -17.618 32.569 11.428 1.00 42.59 277 ALA A C 1
ATOM 2129 O O . ALA A 1 277 ? -18.183 33.292 12.245 1.00 42.59 277 ALA A O 1
ATOM 2130 N N . ARG A 1 278 ? -16.895 33.033 10.406 1.00 40.97 278 ARG A N 1
ATOM 2131 C CA . ARG A 1 278 ? -17.087 34.315 9.719 1.00 40.97 278 ARG A CA 1
ATOM 2132 C C . ARG A 1 278 ? -16.654 34.160 8.270 1.00 40.97 278 ARG A C 1
ATOM 2134 O O . ARG A 1 278 ? -15.587 33.545 8.055 1.00 40.97 278 ARG A O 1
#

Foldseek 3Di:
DDDDDDDDDDDDDDDDDDDDDDDPDDPPPDDDDDDDDDPDDDDDDDDDDDDDPDPPPPVVVPPPPDDDPDDDDDDDDDDDPVVVVVVVVVVVVPPDPPDQDDAADDDDPPFDPLQVVLRSQLRYQALLLLLLQLQLLLFCVVLVHPAAPQKAKEWEAQLPDPPNVSSVSNNCSNRVDDVVSVRYHYDYDHFTKIWMAGNVPRKIKITGFDPVSVCLNPVDDDDPPDPPDPDPVVVVVVSRVSRNVSSSVSSPDDSVNGGDMDIDDRDPPPCDDPPDDD